Protein AF-A0A352J9S3-F1 (afdb_monomer_lite)

Radius of gyration: 56.81 Å; chains: 1; bounding box: 108×46×160 Å

Structure (mmCIF, N/CA/C/O backbone):
data_AF-A0A352J9S3-F1
#
_entry.id   AF-A0A352J9S3-F1
#
loop_
_atom_site.group_PDB
_atom_site.id
_atom_site.type_symbol
_atom_site.label_atom_id
_atom_site.label_alt_id
_atom_site.label_comp_id
_atom_site.label_asym_id
_atom_site.label_entity_id
_atom_site.label_seq_id
_atom_site.pdbx_PDB_ins_code
_atom_site.Cartn_x
_atom_site.Cartn_y
_atom_site.Cartn_z
_atom_site.occupancy
_atom_site.B_iso_or_equiv
_atom_site.auth_seq_id
_atom_site.auth_comp_id
_atom_site.auth_asym_id
_atom_site.auth_atom_id
_atom_site.pdbx_PDB_model_num
ATOM 1 N N . MET A 1 1 ? -29.328 -20.614 46.697 1.00 88.38 1 MET A N 1
ATOM 2 C CA . MET A 1 1 ? -29.227 -19.470 45.755 1.00 88.38 1 MET A CA 1
ATOM 3 C C . MET A 1 1 ? -29.370 -18.182 46.541 1.00 88.38 1 MET A C 1
ATOM 5 O O . MET A 1 1 ? -30.135 -18.172 47.493 1.00 88.38 1 MET A O 1
ATOM 9 N N . GLN A 1 2 ? -28.637 -17.129 46.178 1.00 91.00 2 GLN A N 1
ATOM 10 C CA . GLN A 1 2 ? -28.634 -15.869 46.927 1.00 91.00 2 GLN A CA 1
ATOM 11 C C . GLN A 1 2 ? -29.622 -14.861 46.348 1.00 91.00 2 GLN A C 1
ATOM 13 O O . GLN A 1 2 ? -29.713 -14.697 45.129 1.00 91.00 2 GLN A O 1
ATOM 18 N N . TYR A 1 3 ? -30.305 -14.162 47.245 1.00 92.38 3 TYR A N 1
ATOM 19 C CA . TYR A 1 3 ? -31.311 -13.166 46.932 1.00 92.38 3 TYR A CA 1
ATOM 20 C C . TYR A 1 3 ? -31.073 -11.903 47.749 1.00 92.38 3 TYR A C 1
ATOM 22 O O . TYR A 1 3 ? -30.802 -11.983 48.943 1.00 92.38 3 TYR A O 1
ATOM 30 N N . LEU A 1 4 ? -31.190 -10.744 47.110 1.00 92.81 4 LEU A N 1
ATOM 31 C CA . LEU A 1 4 ? -31.366 -9.482 47.801 1.00 92.81 4 LEU A CA 1
ATOM 32 C C . LEU A 1 4 ? -32.843 -9.409 48.156 1.00 92.81 4 LEU A C 1
ATOM 34 O O . LEU A 1 4 ? -33.699 -9.568 47.283 1.00 92.81 4 LEU A O 1
ATOM 38 N N . ALA A 1 5 ? -33.130 -9.219 49.431 1.00 93.44 5 ALA A N 1
ATOM 39 C CA . ALA A 1 5 ? -34.477 -9.248 49.950 1.00 93.44 5 ALA A CA 1
ATOM 40 C C . ALA A 1 5 ? -34.675 -8.159 50.999 1.00 93.44 5 ALA A C 1
ATOM 42 O O . ALA A 1 5 ? -33.726 -7.692 51.624 1.00 93.44 5 ALA A O 1
ATOM 43 N N . GLU A 1 6 ? -35.923 -7.785 51.210 1.00 92.88 6 GLU A N 1
ATOM 44 C CA . GLU A 1 6 ? -36.334 -6.939 52.321 1.00 92.88 6 GLU A CA 1
ATOM 45 C C . GLU A 1 6 ? -36.912 -7.817 53.430 1.00 92.88 6 GLU A C 1
ATOM 47 O O . GLU A 1 6 ? -37.769 -8.668 53.173 1.00 92.88 6 GLU A O 1
ATOM 52 N N . LEU A 1 7 ? -36.448 -7.627 54.664 1.00 92.56 7 LEU A N 1
ATOM 53 C CA . LEU A 1 7 ? -37.004 -8.310 55.825 1.00 92.56 7 LEU A CA 1
ATOM 54 C C . LEU A 1 7 ? -38.302 -7.631 56.272 1.00 92.56 7 LEU A C 1
ATOM 56 O O . LEU A 1 7 ? -38.302 -6.448 56.588 1.00 92.56 7 LEU A O 1
ATOM 60 N N . GLN A 1 8 ? -39.380 -8.402 56.373 1.00 91.12 8 GLN A N 1
ATOM 61 C CA . GLN A 1 8 ? -40.685 -7.965 56.858 1.00 91.12 8 GLN A CA 1
ATOM 62 C C . GLN A 1 8 ? -41.007 -8.662 58.181 1.00 91.12 8 GLN A C 1
ATOM 64 O O . GLN A 1 8 ? -41.099 -9.894 58.246 1.00 91.12 8 GLN A O 1
ATOM 69 N N . LYS A 1 9 ? -41.191 -7.882 59.245 1.00 88.44 9 LYS A N 1
ATOM 70 C CA . LYS A 1 9 ? -41.559 -8.355 60.581 1.00 88.44 9 LYS A CA 1
ATOM 71 C C . LYS A 1 9 ? -42.977 -7.923 60.913 1.00 88.44 9 LYS A C 1
ATOM 73 O O . LYS A 1 9 ? -43.260 -6.750 61.115 1.00 88.44 9 LYS A O 1
ATOM 78 N N . THR A 1 10 ? -43.861 -8.892 61.090 1.00 80.12 10 THR A N 1
ATOM 79 C CA . THR A 1 10 ? -45.197 -8.641 61.636 1.00 80.12 10 THR A CA 1
ATOM 80 C C . THR A 1 10 ? -45.177 -8.842 63.146 1.00 80.12 10 THR A C 1
ATOM 82 O O . THR A 1 10 ? -44.950 -9.957 63.624 1.00 80.12 10 THR A O 1
ATOM 85 N N . GLN A 1 11 ? -45.416 -7.771 63.908 1.00 63.94 11 GLN A N 1
ATOM 86 C CA . GLN A 1 11 ? -45.700 -7.875 65.340 1.00 63.94 11 GLN A CA 1
ATOM 87 C C . GLN A 1 11 ? -47.105 -8.450 65.537 1.00 63.94 11 GLN A C 1
ATOM 89 O O . GLN A 1 11 ? -48.085 -7.904 65.035 1.00 63.94 11 GLN A O 1
ATOM 94 N N . ALA A 1 12 ? -47.211 -9.547 66.283 1.00 57.22 12 ALA A N 1
ATOM 95 C CA . ALA A 1 12 ? -48.504 -10.088 66.665 1.00 57.22 12 ALA A CA 1
ATOM 96 C C . ALA A 1 12 ? -49.187 -9.180 67.695 1.00 57.22 12 ALA A C 1
ATOM 98 O O . ALA A 1 12 ? -48.599 -8.814 68.718 1.00 57.22 12 ALA A O 1
ATOM 99 N N . ALA A 1 13 ? -50.456 -8.861 67.450 1.00 48.72 13 ALA A N 1
ATOM 100 C CA . ALA A 1 13 ? -51.324 -8.324 68.485 1.00 48.72 13 ALA A CA 1
ATOM 101 C C . ALA A 1 13 ? -51.482 -9.382 69.595 1.00 48.72 13 ALA A C 1
ATOM 103 O O . ALA A 1 13 ? -51.690 -10.557 69.304 1.00 48.72 13 ALA A O 1
ATOM 104 N N . PHE A 1 14 ? -51.390 -8.962 70.860 1.00 52.78 14 PHE A N 1
ATOM 105 C CA . PHE A 1 14 ? -51.571 -9.812 72.051 1.00 52.78 14 PHE A CA 1
ATOM 106 C C . PHE A 1 14 ? -50.473 -10.854 72.352 1.00 52.78 14 PHE A C 1
ATOM 108 O O . PHE A 1 14 ? -50.761 -11.932 72.862 1.00 52.78 14 PHE A O 1
ATOM 115 N N . GLY A 1 15 ? -49.194 -10.532 72.122 1.00 49.22 15 GLY A N 1
ATOM 116 C CA . GLY A 1 15 ? -48.070 -11.238 72.771 1.00 49.22 15 GLY A CA 1
ATOM 117 C C . GLY A 1 15 ? -47.809 -12.683 72.316 1.00 49.22 15 GLY A C 1
ATOM 118 O O . GLY A 1 15 ? -46.911 -13.334 72.846 1.00 49.22 15 GLY A O 1
ATOM 119 N N . LEU A 1 16 ? -48.538 -13.178 71.315 1.00 48.22 16 LEU A N 1
ATOM 120 C CA . LEU A 1 16 ? -48.356 -14.500 70.720 1.00 48.22 16 LEU A CA 1
ATOM 121 C C . LEU A 1 16 ? -47.517 -14.397 69.441 1.00 48.22 16 LEU A C 1
ATOM 123 O O . LEU A 1 16 ? -48.076 -14.316 68.360 1.00 48.22 16 LEU A O 1
ATOM 127 N N . GLY A 1 17 ? -46.187 -14.401 69.588 1.00 57.00 17 GLY A N 1
ATOM 128 C CA . GLY A 1 17 ? -45.216 -14.719 68.524 1.00 57.00 17 GLY A CA 1
ATOM 129 C C . GLY A 1 17 ? -45.211 -13.806 67.287 1.00 57.00 17 GLY A C 1
ATOM 130 O O . GLY A 1 17 ? -46.111 -13.841 66.463 1.00 57.00 17 GLY A O 1
ATOM 131 N N . GLY A 1 18 ? -44.152 -13.013 67.104 1.00 67.25 18 GLY A N 1
ATOM 132 C CA . GLY A 1 18 ? -43.942 -12.274 65.852 1.00 67.25 18 GLY A CA 1
ATOM 133 C C . GLY A 1 18 ? -43.411 -13.177 64.734 1.00 67.25 18 GLY A C 1
ATOM 134 O O . GLY A 1 18 ? -42.519 -13.991 64.972 1.00 67.25 18 GLY A O 1
ATOM 135 N N . ASN A 1 19 ? -43.911 -12.986 63.512 1.00 81.38 19 ASN A N 1
ATOM 136 C CA . ASN A 1 19 ? -43.465 -13.727 62.328 1.00 81.38 19 ASN A CA 1
ATOM 137 C C . ASN A 1 19 ? -42.494 -12.860 61.521 1.00 81.38 19 ASN A C 1
ATOM 139 O O . ASN A 1 19 ? -42.647 -11.637 61.461 1.00 81.38 19 ASN A O 1
ATOM 143 N N . SER A 1 20 ? -41.491 -13.482 60.907 1.00 88.88 20 SER A N 1
ATOM 144 C CA . SER A 1 20 ? -40.542 -12.812 60.013 1.00 88.88 20 SER A CA 1
ATOM 145 C C . SER A 1 20 ? -40.612 -13.453 58.636 1.00 88.88 20 SER A C 1
ATOM 147 O O . SER A 1 20 ? -40.608 -14.676 58.512 1.00 88.88 20 SER A O 1
ATOM 149 N N . SER A 1 21 ? -40.658 -12.629 57.600 1.00 90.94 21 SER A N 1
ATOM 150 C CA . SER A 1 21 ? -40.642 -13.059 56.206 1.00 90.94 21 SER A CA 1
ATOM 151 C C . SER A 1 21 ? -39.652 -12.217 55.412 1.00 90.94 21 SER A C 1
ATOM 153 O O . SER A 1 21 ? -39.278 -11.128 55.837 1.00 90.94 21 SER A O 1
ATOM 155 N N . VAL A 1 22 ? -39.180 -12.736 54.286 1.00 92.25 22 VAL A N 1
ATOM 156 C CA . VAL A 1 22 ? -38.296 -12.018 53.367 1.00 92.25 22 VAL A CA 1
ATOM 157 C C . VAL A 1 22 ? -39.000 -11.852 52.032 1.00 92.25 22 VAL A C 1
ATOM 159 O O . VAL A 1 22 ? -39.438 -12.829 51.424 1.00 92.25 22 VAL A O 1
ATOM 162 N N . ARG A 1 23 ? -39.102 -10.608 51.574 1.00 93.38 23 ARG A N 1
ATOM 163 C CA . ARG A 1 23 ? -39.590 -10.266 50.241 1.00 93.38 23 ARG A CA 1
ATOM 164 C C . ARG A 1 23 ? -38.411 -10.241 49.280 1.00 93.38 23 ARG A C 1
ATOM 166 O O . ARG A 1 23 ? -37.528 -9.401 49.427 1.00 93.38 23 ARG A O 1
ATOM 173 N N . LEU A 1 24 ? -38.372 -11.161 48.322 1.00 92.81 24 LEU A N 1
ATOM 174 C CA . LEU A 1 24 ? -37.270 -11.268 47.366 1.00 92.81 24 LEU A CA 1
ATOM 175 C C . LEU A 1 24 ? -37.364 -10.148 46.322 1.00 92.81 24 LEU A C 1
ATOM 177 O O . LEU A 1 24 ? -38.407 -9.968 45.700 1.00 92.81 24 LEU A O 1
ATOM 181 N N . LEU A 1 25 ? -36.268 -9.415 46.127 1.00 91.50 25 LEU A N 1
ATOM 182 C CA . LEU A 1 25 ? -36.197 -8.255 45.232 1.00 91.50 25 LEU A CA 1
ATOM 183 C C . LEU A 1 25 ? -35.318 -8.523 44.013 1.00 91.50 25 LEU A C 1
ATOM 185 O O . LEU A 1 25 ? -35.675 -8.160 42.897 1.00 91.50 25 LEU A O 1
ATOM 189 N N . ALA A 1 26 ? -34.169 -9.168 44.215 1.00 91.06 26 ALA A N 1
ATOM 190 C CA . ALA A 1 26 ? -33.272 -9.526 43.127 1.00 91.06 26 ALA A CA 1
ATOM 191 C C . ALA A 1 26 ? -32.583 -10.862 43.393 1.00 91.06 26 ALA A C 1
ATOM 193 O O . ALA A 1 26 ? -32.270 -11.204 44.534 1.00 91.06 26 ALA A O 1
ATOM 194 N N . ARG A 1 27 ? -32.313 -11.616 42.333 1.00 90.56 27 ARG A N 1
ATOM 195 C CA . ARG A 1 27 ? -31.597 -12.890 42.380 1.00 90.56 27 ARG A CA 1
ATOM 196 C C . ARG A 1 27 ? -30.164 -12.704 41.914 1.00 90.56 27 ARG A C 1
ATOM 198 O O . ARG A 1 27 ? -29.931 -12.092 40.876 1.00 90.56 27 ARG A O 1
ATOM 205 N N . ASN A 1 28 ? -29.220 -13.299 42.633 1.00 89.19 28 ASN A N 1
ATOM 206 C CA . ASN A 1 28 ? -27.836 -13.337 42.190 1.00 89.19 28 ASN A CA 1
ATOM 207 C C . ASN A 1 28 ? -27.644 -14.390 41.084 1.00 89.19 28 ASN A C 1
ATOM 209 O O . ASN A 1 28 ? -27.989 -15.562 41.270 1.00 89.19 28 ASN A O 1
ATOM 213 N N . THR A 1 29 ? -27.064 -13.983 39.956 1.00 83.50 29 THR A N 1
ATOM 214 C CA . THR A 1 29 ? -26.717 -14.854 38.824 1.00 83.50 29 THR A CA 1
ATOM 215 C C . THR A 1 29 ? -25.209 -14.907 38.540 1.00 83.50 29 THR A C 1
ATOM 217 O O . THR A 1 29 ? -24.807 -15.585 37.599 1.00 83.50 29 THR A O 1
ATOM 220 N N . GLY A 1 30 ? -24.363 -14.228 39.330 1.00 78.25 30 GLY A N 1
ATOM 221 C CA . GLY A 1 30 ? -22.906 -14.180 39.129 1.00 78.25 30 GLY A CA 1
ATOM 222 C C . GLY A 1 30 ? -22.129 -13.576 40.310 1.00 78.25 30 GLY A C 1
ATOM 223 O O . GLY A 1 30 ? -22.618 -13.525 41.432 1.00 78.25 30 GLY A O 1
ATOM 224 N N . GLU A 1 31 ? -20.894 -13.104 40.103 1.00 72.62 31 GLU A N 1
ATOM 225 C CA . GLU A 1 31 ? -20.101 -12.557 41.224 1.00 72.62 31 GLU A CA 1
ATOM 226 C C . GLU A 1 31 ? -20.672 -11.246 41.794 1.00 72.62 31 GLU A C 1
ATOM 228 O O . GLU A 1 31 ? -20.576 -11.015 43.002 1.00 72.62 31 GLU A O 1
ATOM 233 N N . ASN A 1 32 ? -21.337 -10.430 40.968 1.00 72.06 32 ASN A N 1
ATOM 234 C CA . ASN A 1 32 ? -22.072 -9.221 41.369 1.00 72.06 32 ASN A CA 1
ATOM 235 C C . ASN A 1 32 ? -23.222 -8.883 40.396 1.00 72.06 32 ASN A C 1
ATOM 237 O O . ASN A 1 32 ? -23.611 -7.724 40.291 1.00 72.06 32 ASN A O 1
ATOM 241 N N . ILE A 1 33 ? -23.747 -9.874 39.670 1.00 76.50 33 ILE A N 1
ATOM 242 C CA . ILE A 1 33 ? -24.835 -9.669 38.705 1.00 76.50 33 ILE A CA 1
ATOM 243 C C . ILE A 1 33 ? -26.144 -10.035 39.389 1.00 76.50 33 ILE A C 1
ATOM 245 O O . ILE A 1 33 ? -26.343 -11.187 39.776 1.00 76.50 33 ILE A O 1
ATOM 249 N N . TRP A 1 34 ? -27.022 -9.050 39.534 1.00 86.06 34 TRP A N 1
ATOM 250 C CA . TRP A 1 34 ? -28.315 -9.204 40.185 1.00 86.06 34 TRP A CA 1
ATOM 251 C C . TRP A 1 34 ? -29.417 -8.941 39.176 1.00 86.06 34 TRP A C 1
ATOM 253 O O . TRP A 1 34 ? -29.405 -7.920 38.499 1.00 86.06 34 TRP A O 1
ATOM 263 N N . GLN A 1 35 ? -30.358 -9.873 39.073 1.00 85.44 35 GLN A N 1
ATOM 264 C CA . GLN A 1 35 ? -31.527 -9.724 38.218 1.00 85.44 35 GLN A CA 1
ATOM 265 C C . GLN A 1 35 ? -32.750 -9.403 39.072 1.00 85.44 35 GLN A C 1
ATOM 267 O O . GLN A 1 35 ? -32.978 -10.114 40.058 1.00 85.44 35 GLN A O 1
ATOM 272 N N . PRO A 1 36 ? -33.540 -8.376 38.719 1.00 87.75 36 PRO A N 1
ATOM 273 C CA . PRO A 1 36 ? -34.748 -8.046 39.455 1.00 87.75 36 PRO A CA 1
ATOM 274 C C . PRO A 1 36 ? -35.747 -9.199 39.374 1.00 87.75 36 PRO A C 1
ATOM 276 O O . PRO A 1 36 ? -35.895 -9.863 38.345 1.00 87.75 36 PRO A O 1
ATOM 279 N N . ILE A 1 37 ? -36.446 -9.436 40.476 1.00 88.19 37 ILE A N 1
ATOM 280 C CA . ILE A 1 37 ? -37.543 -10.391 40.533 1.00 88.19 37 ILE A CA 1
ATOM 281 C C . ILE A 1 37 ? -38.819 -9.609 40.262 1.00 88.19 37 ILE A C 1
ATOM 283 O O . ILE A 1 37 ? -39.262 -8.805 41.074 1.00 88.19 37 ILE A O 1
ATOM 287 N N . THR A 1 38 ? -39.401 -9.839 39.091 1.00 75.50 38 THR A N 1
ATOM 288 C CA . THR A 1 38 ? -40.608 -9.145 38.627 1.00 75.50 38 THR A CA 1
ATOM 289 C C . THR A 1 38 ? -41.890 -9.640 39.292 1.00 75.50 38 THR A C 1
ATOM 291 O O . THR A 1 38 ? -42.874 -8.908 39.327 1.00 75.50 38 THR A O 1
ATOM 294 N N . ASN A 1 39 ? -41.881 -10.852 39.852 1.00 80.50 39 ASN A N 1
ATOM 295 C CA . ASN A 1 39 ? -43.016 -11.418 40.576 1.00 80.50 39 ASN A CA 1
ATOM 296 C C . ASN A 1 39 ? -42.756 -11.346 42.078 1.00 80.50 39 ASN A C 1
ATOM 298 O O . ASN A 1 39 ? -41.828 -11.983 42.570 1.00 80.50 39 ASN A O 1
ATOM 302 N N . GLU A 1 40 ? -43.586 -10.612 42.812 1.00 74.56 40 GLU A N 1
ATOM 303 C CA . GLU A 1 40 ? -43.426 -10.457 44.257 1.00 74.56 40 GLU A CA 1
ATOM 304 C C . GLU A 1 40 ? -43.479 -11.828 44.957 1.00 74.56 40 GLU A C 1
ATOM 306 O O . GLU A 1 40 ? -44.507 -12.507 44.974 1.00 74.56 40 GLU A O 1
ATOM 311 N N . GLN A 1 41 ? -42.337 -12.263 45.496 1.00 86.31 41 GLN A N 1
ATOM 312 C CA . GLN A 1 41 ? -42.190 -13.548 46.172 1.00 86.31 41 GLN A CA 1
ATOM 313 C C . GLN A 1 41 ? -41.782 -13.303 47.622 1.00 86.31 41 GLN A C 1
ATOM 315 O O . GLN A 1 41 ? -40.704 -12.774 47.895 1.00 86.31 41 GLN A O 1
ATOM 320 N N . VAL A 1 42 ? -42.647 -13.700 48.554 1.00 89.81 42 VAL A N 1
ATOM 321 C CA . VAL A 1 42 ? -42.412 -13.571 49.996 1.00 89.81 42 VAL A CA 1
ATOM 322 C C . VAL A 1 42 ? -42.231 -14.959 50.597 1.00 89.81 42 VAL A C 1
ATOM 324 O O . VAL A 1 42 ? -43.088 -15.827 50.436 1.00 89.81 42 VAL A O 1
ATOM 327 N N . LEU A 1 43 ? -41.111 -15.178 51.285 1.00 90.31 43 LEU A N 1
ATOM 328 C CA . LEU A 1 43 ? -40.785 -16.449 51.930 1.00 90.31 43 LEU A CA 1
ATOM 329 C C . LEU A 1 43 ? -40.775 -16.286 53.448 1.00 90.31 43 LEU A C 1
ATOM 331 O O . LEU A 1 43 ? -40.166 -15.360 53.980 1.00 90.31 43 LEU A O 1
ATOM 335 N N . GLN A 1 44 ? -41.434 -17.198 54.159 1.00 89.56 44 GLN A N 1
ATOM 336 C CA . GLN A 1 44 ? -41.442 -17.201 55.623 1.00 89.56 44 GLN A CA 1
ATOM 337 C C . GLN A 1 44 ? -40.093 -17.680 56.166 1.00 89.56 44 GLN A C 1
ATOM 339 O O . GLN A 1 44 ? -39.571 -18.709 55.724 1.00 89.56 44 GLN A O 1
ATOM 344 N N . VAL A 1 45 ? -39.550 -16.967 57.150 1.00 87.81 45 VAL A N 1
ATOM 345 C CA . VAL A 1 45 ? -38.333 -17.365 57.862 1.00 87.81 45 VAL A CA 1
ATOM 346 C C . VAL A 1 45 ? -38.728 -18.399 58.913 1.00 87.81 45 VAL A C 1
ATOM 348 O O . VAL A 1 45 ? -39.431 -18.078 59.868 1.00 87.81 45 VAL A O 1
ATOM 351 N N . GLN A 1 46 ? -38.319 -19.656 58.720 1.00 83.50 46 GLN A N 1
ATOM 352 C CA . GLN A 1 46 ? -38.725 -20.754 59.609 1.00 83.50 46 GLN A CA 1
ATOM 353 C C . GLN A 1 46 ? -38.071 -20.667 60.993 1.00 83.50 46 GLN A C 1
ATOM 355 O O . GLN A 1 46 ? -38.686 -21.037 61.990 1.00 83.50 46 GLN A O 1
ATOM 360 N N . ASP A 1 47 ? -36.845 -20.150 61.052 1.00 82.00 47 ASP A N 1
ATOM 361 C CA . ASP A 1 47 ? -36.113 -19.927 62.292 1.00 82.00 47 ASP A CA 1
ATOM 362 C C . ASP A 1 47 ? -36.044 -18.426 62.600 1.00 82.00 47 ASP A C 1
ATOM 364 O O . ASP A 1 47 ? -35.237 -17.679 62.042 1.00 82.00 47 ASP A O 1
ATOM 368 N N . SER A 1 48 ? -36.908 -17.977 63.510 1.00 75.25 48 SER A N 1
ATOM 369 C CA . SER A 1 48 ? -37.014 -16.571 63.910 1.00 75.25 48 SER A CA 1
ATOM 370 C C . SER A 1 48 ? -35.740 -16.018 64.563 1.00 75.25 48 SER A C 1
ATOM 372 O O . SER A 1 48 ? -35.573 -14.796 64.617 1.00 75.25 48 SER A O 1
ATOM 374 N N . SER A 1 49 ? -34.811 -16.878 65.006 1.00 77.81 49 SER A N 1
ATOM 375 C CA . SER A 1 49 ? -33.509 -16.445 65.521 1.00 77.81 49 SER A CA 1
ATOM 376 C C . SER A 1 49 ? -32.641 -15.794 64.437 1.00 77.81 49 SER A C 1
ATOM 378 O O . SER A 1 49 ? -31.958 -14.814 64.726 1.00 77.81 49 SER A O 1
ATOM 380 N N . GLN A 1 50 ? -32.759 -16.231 63.175 1.00 81.69 50 GLN A N 1
ATOM 381 C CA . GLN A 1 50 ? -31.994 -15.696 62.039 1.00 81.69 50 GLN A CA 1
ATOM 382 C C . GLN A 1 50 ? -32.359 -14.250 61.685 1.00 81.69 50 GLN A C 1
ATOM 384 O O . GLN A 1 50 ? -31.558 -13.523 61.105 1.00 81.69 50 GLN A O 1
ATOM 389 N N . ALA A 1 51 ? -33.576 -13.825 62.025 1.00 80.56 51 ALA A N 1
ATOM 390 C CA . ALA A 1 51 ? -34.079 -12.484 61.747 1.00 80.56 51 ALA A CA 1
ATOM 391 C C . ALA A 1 51 ? -33.982 -11.551 62.967 1.00 80.56 51 ALA A C 1
ATOM 393 O O . ALA A 1 51 ? -34.304 -10.366 62.856 1.00 80.56 51 ALA A O 1
ATOM 394 N N . ARG A 1 52 ? -33.587 -12.056 64.146 1.00 82.06 52 ARG A N 1
ATOM 395 C CA . ARG A 1 52 ? -33.698 -11.331 65.423 1.00 82.06 52 ARG A CA 1
ATOM 396 C C . ARG A 1 52 ? -32.887 -10.035 65.444 1.00 82.06 52 ARG A C 1
ATOM 398 O O . ARG A 1 52 ? -33.415 -9.022 65.898 1.00 82.06 52 ARG A O 1
ATOM 405 N N . ASP A 1 53 ? -31.681 -10.066 64.885 1.00 85.56 53 ASP A N 1
ATOM 406 C CA . ASP A 1 53 ? -30.712 -8.960 64.928 1.00 85.56 53 ASP A CA 1
ATOM 407 C C . ASP A 1 53 ? -30.965 -7.862 63.879 1.00 85.56 53 ASP A C 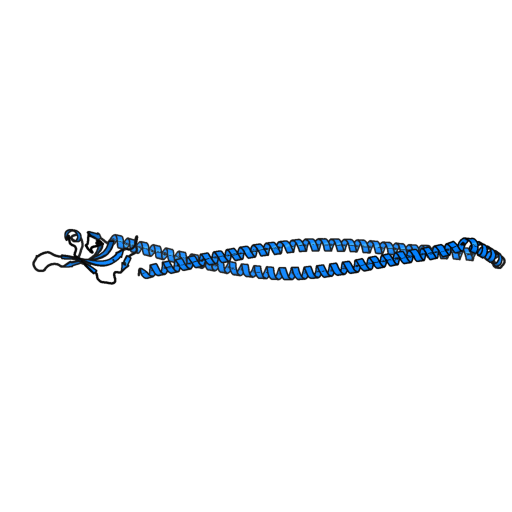1
ATOM 409 O O . ASP A 1 53 ? -30.327 -6.810 63.899 1.00 85.56 53 ASP A O 1
ATOM 413 N N . PHE A 1 54 ? -31.924 -8.078 62.978 1.00 88.25 54 PHE A N 1
ATOM 414 C CA . PHE A 1 54 ? -32.242 -7.173 61.875 1.00 88.25 54 PHE A CA 1
ATOM 415 C C . PHE A 1 54 ? -33.517 -6.366 62.150 1.00 88.25 54 PHE A C 1
ATOM 417 O O . PHE A 1 54 ? -34.385 -6.781 62.921 1.00 88.25 54 PHE A O 1
ATOM 424 N N . LYS A 1 55 ? -33.663 -5.195 61.531 1.00 89.50 55 LYS A N 1
ATOM 425 C CA . LYS A 1 55 ? -34.870 -4.360 61.660 1.00 89.50 55 LYS A CA 1
ATOM 426 C C . LYS A 1 55 ? -35.913 -4.713 60.602 1.00 89.50 55 LYS A C 1
ATOM 428 O O . LYS A 1 55 ? -35.587 -5.276 59.563 1.00 89.50 55 LYS A O 1
ATOM 433 N N . ASP A 1 56 ? -37.166 -4.374 60.889 1.00 89.69 56 ASP A N 1
ATOM 434 C CA . ASP A 1 56 ? -38.215 -4.386 59.868 1.00 89.69 56 ASP A CA 1
ATOM 435 C C . ASP A 1 56 ? -37.852 -3.419 58.727 1.00 89.69 56 ASP A C 1
ATOM 437 O O . ASP A 1 56 ? -37.291 -2.349 58.982 1.00 89.69 56 ASP A O 1
ATOM 441 N N . GLY A 1 57 ? -38.091 -3.831 57.484 1.00 89.06 57 GLY A N 1
ATOM 442 C CA . GLY A 1 57 ? -37.693 -3.119 56.266 1.00 89.06 57 GLY A CA 1
ATOM 443 C C . GLY A 1 57 ? -36.192 -3.163 55.941 1.00 89.06 57 GLY A C 1
ATOM 444 O O . GLY A 1 57 ? -35.746 -2.500 55.005 1.00 89.06 57 GLY A O 1
ATOM 445 N N . GLN A 1 58 ? -35.367 -3.900 56.697 1.00 92.19 58 GLN A N 1
ATOM 446 C CA . GLN A 1 58 ? -33.926 -3.953 56.434 1.00 92.19 58 GLN A CA 1
ATOM 447 C C . GLN A 1 58 ? -33.611 -4.805 55.197 1.00 92.19 58 GLN A C 1
ATOM 449 O O . GLN A 1 58 ? -34.114 -5.918 55.043 1.00 92.19 58 GLN A O 1
ATOM 454 N N . MET A 1 59 ? -32.714 -4.298 54.348 1.00 93.62 59 MET A N 1
ATOM 455 C CA . MET A 1 59 ? -32.177 -5.043 53.210 1.00 93.62 59 MET A CA 1
ATOM 456 C C . MET A 1 59 ? -31.213 -6.128 53.687 1.00 93.62 59 MET A C 1
ATOM 458 O O . MET A 1 59 ? -30.244 -5.859 54.404 1.00 93.62 59 MET A O 1
ATOM 462 N N . VAL A 1 60 ? -31.463 -7.354 53.250 1.00 93.44 60 VAL A N 1
ATOM 463 C CA . VAL A 1 60 ? -30.720 -8.548 53.642 1.00 93.44 60 VAL A CA 1
ATOM 464 C C . VAL A 1 60 ? -30.376 -9.404 52.429 1.00 93.44 60 VAL A C 1
ATOM 466 O O . VAL A 1 60 ? -31.045 -9.367 51.397 1.00 93.44 60 VAL A O 1
ATOM 469 N N . ILE A 1 61 ? -29.311 -10.188 52.554 1.00 93.62 61 ILE A N 1
ATOM 470 C CA . ILE A 1 61 ? -29.010 -11.278 51.633 1.00 93.62 61 ILE A CA 1
ATOM 471 C C . ILE A 1 61 ? -29.623 -12.544 52.214 1.00 93.62 61 ILE A C 1
ATOM 473 O O . ILE A 1 61 ? -29.189 -13.016 53.264 1.00 93.62 61 ILE A O 1
ATOM 477 N N . ALA A 1 62 ? -30.631 -13.074 51.531 1.00 92.50 62 ALA A N 1
ATOM 478 C CA . ALA A 1 62 ? -31.268 -14.335 51.868 1.00 92.50 62 ALA A CA 1
ATOM 479 C C . ALA A 1 62 ? -30.684 -15.457 51.005 1.00 92.50 62 ALA A C 1
ATOM 481 O O . ALA A 1 62 ? -30.691 -15.390 49.772 1.00 92.50 62 ALA A O 1
ATOM 482 N N . GLU A 1 63 ? -30.196 -16.513 51.643 1.00 92.38 63 GLU A N 1
ATOM 483 C CA . GLU A 1 63 ? -29.874 -17.755 50.956 1.00 92.38 63 GLU A CA 1
ATOM 484 C C . GLU A 1 63 ? -31.104 -18.654 50.958 1.00 92.38 63 GLU A C 1
ATOM 486 O O . GLU A 1 63 ? -31.621 -19.012 52.011 1.00 92.38 63 GLU A O 1
ATOM 491 N N . VAL A 1 64 ? -31.598 -18.991 49.770 1.00 91.31 64 VAL A N 1
ATOM 492 C CA . VAL A 1 64 ? -32.822 -19.771 49.584 1.00 91.31 64 VAL A CA 1
ATOM 493 C C . VAL A 1 64 ? -32.488 -21.100 48.912 1.00 91.31 64 VAL A C 1
ATOM 495 O O . VAL A 1 64 ? -31.734 -21.148 47.930 1.00 91.31 64 VAL A O 1
ATOM 498 N N . THR A 1 65 ? -33.037 -22.187 49.444 1.00 90.00 65 THR A N 1
ATOM 499 C CA . THR A 1 65 ? -32.877 -23.547 48.917 1.00 90.00 65 THR A CA 1
ATOM 500 C C . THR A 1 65 ? -33.686 -23.763 47.632 1.00 90.00 65 THR A C 1
ATOM 502 O O . THR A 1 65 ? -34.537 -22.957 47.259 1.00 90.00 65 THR A O 1
ATOM 505 N N . ALA A 1 66 ? -33.473 -24.897 46.955 1.00 85.94 66 ALA A N 1
ATOM 506 C CA . ALA A 1 66 ? -34.286 -25.288 45.798 1.00 85.94 66 ALA A CA 1
ATOM 507 C C . ALA A 1 66 ? -35.778 -25.509 46.140 1.00 85.94 66 ALA A C 1
ATOM 509 O O . ALA A 1 66 ? -36.622 -25.460 45.251 1.00 85.94 66 ALA A O 1
ATOM 510 N N . SER A 1 67 ? -36.107 -25.724 47.418 1.00 86.94 67 SER A N 1
ATOM 511 C CA . SER A 1 67 ? -37.473 -25.885 47.932 1.00 86.94 67 SER A CA 1
ATOM 512 C C . SER A 1 67 ? -38.133 -24.565 48.368 1.00 86.94 67 SER A C 1
ATOM 514 O O . SER A 1 67 ? -39.160 -24.603 49.040 1.00 86.94 67 SER A O 1
ATOM 516 N N . ASN A 1 68 ? -37.573 -23.401 48.001 1.00 86.94 68 ASN A N 1
ATOM 517 C CA . ASN A 1 68 ? -38.046 -22.068 48.413 1.00 86.94 68 ASN A CA 1
ATOM 518 C C . ASN A 1 68 ? -38.062 -21.853 49.938 1.00 86.94 68 ASN A C 1
ATOM 520 O O . ASN A 1 68 ? -38.921 -21.154 50.472 1.00 86.94 68 ASN A O 1
ATOM 524 N N . GLN A 1 69 ? -37.101 -22.439 50.651 1.00 89.31 69 GLN A N 1
ATOM 525 C CA . GLN A 1 69 ? -36.929 -22.221 52.086 1.00 89.31 69 GLN A CA 1
ATOM 526 C C . GLN A 1 69 ? -35.731 -21.312 52.352 1.00 89.31 69 GLN A C 1
ATOM 528 O O . GLN A 1 69 ? -34.680 -21.465 51.729 1.00 89.31 69 GLN A O 1
ATOM 533 N N . VAL A 1 70 ? -35.897 -20.364 53.276 1.00 91.38 70 VAL A N 1
ATOM 534 C CA . VAL A 1 70 ? -34.825 -19.472 53.729 1.00 91.38 70 VAL A CA 1
ATOM 535 C C . VAL A 1 70 ? -33.868 -20.265 54.614 1.00 91.38 70 VAL A C 1
ATOM 537 O O . VAL A 1 70 ? -34.263 -20.773 55.658 1.00 91.38 70 VAL A O 1
ATOM 540 N N . GLN A 1 71 ? -32.621 -20.382 54.175 1.00 90.69 71 GLN A N 1
ATOM 541 C CA . GLN A 1 71 ? -31.554 -21.107 54.855 1.00 90.69 71 GLN A CA 1
ATOM 542 C C . GLN A 1 71 ? -30.730 -20.192 55.763 1.00 90.69 71 GLN A C 1
ATOM 544 O O . GLN A 1 71 ? -30.380 -20.587 56.875 1.00 90.69 71 GLN A O 1
ATOM 549 N N . SER A 1 72 ? -30.396 -18.991 55.287 1.00 90.75 72 SER A N 1
ATOM 550 C CA . SER A 1 72 ? -29.641 -17.999 56.054 1.00 90.75 72 SER A CA 1
ATOM 551 C C . SER A 1 72 ? -29.999 -16.572 55.638 1.00 90.75 72 SER A C 1
ATOM 553 O O . SER A 1 72 ? -30.434 -16.335 54.508 1.00 90.75 72 SER A O 1
ATOM 555 N N . ILE A 1 73 ? -29.818 -15.625 56.563 1.00 92.31 73 ILE A N 1
ATOM 556 C CA . ILE A 1 73 ? -30.040 -14.190 56.357 1.00 92.31 73 ILE A CA 1
ATOM 557 C C . ILE A 1 73 ? -28.797 -13.436 56.827 1.00 92.31 73 ILE A C 1
ATOM 559 O O . ILE A 1 73 ? -28.272 -13.703 57.908 1.00 92.31 73 ILE A O 1
ATOM 563 N N . GLN A 1 74 ? -28.315 -12.502 56.011 1.00 93.19 74 GLN A N 1
ATOM 564 C CA . GLN A 1 74 ? -27.139 -11.682 56.305 1.00 93.19 74 GLN A CA 1
ATOM 565 C C . GLN A 1 74 ? -27.397 -10.214 55.956 1.00 93.19 74 GLN A C 1
ATOM 567 O O . GLN A 1 74 ? -28.237 -9.911 55.114 1.00 93.19 74 GLN A O 1
ATOM 572 N N . ASP A 1 75 ? -26.648 -9.292 56.561 1.00 92.94 75 ASP A N 1
ATOM 573 C CA . ASP A 1 75 ? -26.714 -7.867 56.213 1.00 92.94 75 ASP A CA 1
ATOM 574 C C . ASP A 1 75 ? -26.289 -7.632 54.751 1.00 92.94 75 ASP A C 1
ATOM 576 O O . ASP A 1 75 ? -25.196 -8.028 54.334 1.00 92.94 75 ASP A O 1
ATOM 580 N N . ALA A 1 76 ? -27.134 -6.952 53.970 1.00 92.56 76 ALA A N 1
ATOM 581 C CA . ALA A 1 76 ? -26.834 -6.629 52.579 1.00 92.56 76 ALA A CA 1
ATOM 582 C C . ALA A 1 76 ? -25.953 -5.388 52.404 1.00 92.56 76 ALA A C 1
ATOM 584 O O . ALA A 1 76 ? -25.406 -5.200 51.318 1.00 92.56 76 ALA A O 1
ATOM 585 N N . SER A 1 77 ? -25.765 -4.563 53.439 1.00 90.12 77 SER A N 1
ATOM 586 C CA . SER A 1 77 ? -25.133 -3.238 53.328 1.00 90.12 77 SER A CA 1
ATOM 587 C C . SER A 1 77 ? -23.776 -3.283 52.617 1.00 90.12 77 SER A C 1
ATOM 589 O O . SER A 1 77 ? -23.563 -2.597 51.617 1.00 90.12 77 SER A O 1
ATOM 591 N N . LYS A 1 78 ? -22.865 -4.160 53.065 1.00 89.31 78 LYS A N 1
ATOM 592 C CA . LYS A 1 78 ? -21.538 -4.318 52.439 1.00 89.31 78 LYS A CA 1
ATOM 593 C C . LYS A 1 78 ? -21.627 -4.844 51.006 1.00 89.31 78 LYS A C 1
ATOM 595 O O . LYS A 1 78 ? -20.858 -4.416 50.148 1.00 89.31 78 LYS A O 1
ATOM 600 N N . LYS A 1 79 ? -22.553 -5.769 50.732 1.00 86.94 79 LYS A N 1
ATOM 601 C CA . LYS A 1 79 ? -22.713 -6.367 49.401 1.00 86.94 79 LYS A CA 1
ATOM 602 C C . LYS A 1 79 ? -23.267 -5.345 48.406 1.00 86.94 79 LYS A C 1
ATOM 604 O O . LYS A 1 79 ? -22.728 -5.257 47.310 1.00 86.94 79 LYS A O 1
ATOM 609 N N . ILE A 1 80 ? -24.241 -4.525 48.806 1.00 89.38 80 ILE A N 1
ATOM 610 C CA . ILE A 1 80 ? -24.789 -3.420 48.000 1.00 89.38 80 ILE A CA 1
ATOM 611 C C . ILE A 1 80 ? -23.696 -2.400 47.666 1.00 89.38 80 ILE A C 1
ATOM 613 O O . ILE A 1 80 ? -23.522 -2.056 46.499 1.00 89.38 80 ILE A O 1
ATOM 617 N N . VAL A 1 81 ? -22.903 -1.974 48.656 1.00 89.94 81 VAL A N 1
ATOM 618 C CA . VAL A 1 81 ? -21.779 -1.050 48.420 1.00 89.94 81 VAL A CA 1
ATOM 619 C C . VAL A 1 81 ? -20.773 -1.644 47.430 1.00 89.94 81 VAL A C 1
ATOM 621 O O . VAL A 1 81 ? -20.340 -0.948 46.514 1.00 89.94 81 VAL A O 1
ATOM 624 N N . ASN A 1 82 ? -20.443 -2.933 47.553 1.00 88.31 82 ASN A N 1
ATOM 625 C CA . ASN A 1 82 ? -19.539 -3.604 46.617 1.00 88.31 82 ASN A CA 1
ATOM 626 C C . ASN A 1 82 ? -20.108 -3.679 45.190 1.00 88.31 82 ASN A C 1
ATOM 628 O O . ASN A 1 82 ? -19.352 -3.499 44.239 1.00 88.31 82 ASN A O 1
ATOM 632 N N . ILE A 1 83 ? -21.416 -3.913 45.029 1.00 86.69 83 ILE A N 1
ATOM 633 C CA . ILE A 1 83 ? -22.084 -3.922 43.716 1.00 86.69 83 ILE A CA 1
ATOM 634 C C . ILE A 1 83 ? -22.016 -2.529 43.081 1.00 86.69 83 ILE A C 1
ATOM 636 O O . ILE A 1 83 ? -21.593 -2.408 41.936 1.00 86.69 83 ILE A O 1
ATOM 640 N N . LEU A 1 84 ? -22.344 -1.474 43.835 1.00 86.69 84 LEU A N 1
ATOM 641 C CA . LEU A 1 84 ? -22.289 -0.091 43.346 1.00 86.69 84 LEU A CA 1
ATOM 642 C C . LEU A 1 84 ? -20.860 0.335 42.976 1.00 86.69 84 LEU A C 1
ATOM 644 O O . LEU A 1 84 ? -20.646 0.957 41.936 1.00 86.69 84 LEU A O 1
ATOM 648 N N . GLN A 1 85 ? -19.863 -0.043 43.783 1.00 88.06 85 GLN A N 1
ATOM 649 C CA . GLN A 1 85 ? -18.454 0.201 43.461 1.00 88.06 85 GLN A CA 1
ATOM 650 C C . GLN A 1 85 ? -18.005 -0.567 42.213 1.00 88.06 85 GLN A C 1
ATOM 652 O O . GLN A 1 85 ? -17.269 -0.021 41.391 1.00 88.06 85 GLN A O 1
ATOM 657 N N . ALA A 1 86 ? -18.429 -1.825 42.056 1.00 85.19 86 ALA A N 1
ATOM 658 C CA . ALA A 1 86 ? -18.127 -2.617 40.869 1.00 85.19 86 ALA A CA 1
ATOM 659 C C . ALA A 1 86 ? -18.763 -2.005 39.612 1.00 85.19 86 ALA A C 1
ATOM 661 O O . ALA A 1 86 ? -18.072 -1.870 38.604 1.00 85.19 86 ALA A O 1
ATOM 662 N N . PHE A 1 87 ? -20.022 -1.563 39.703 1.00 84.44 87 PHE A N 1
ATOM 663 C CA . PHE A 1 87 ? -20.744 -0.903 38.617 1.00 84.44 87 PHE A CA 1
ATOM 664 C C . PHE A 1 87 ? -20.067 0.407 38.184 1.00 84.44 87 PHE A C 1
ATOM 666 O O . PHE A 1 87 ? -19.782 0.594 37.001 1.00 84.44 87 PHE A O 1
ATOM 673 N N . SER A 1 88 ? -19.710 1.275 39.139 1.00 84.94 88 SER A N 1
ATOM 674 C CA . SER A 1 88 ? -18.971 2.516 38.857 1.00 84.94 88 SER A CA 1
ATOM 675 C C . SER A 1 88 ? -17.645 2.233 38.144 1.00 84.94 88 SER A C 1
ATOM 677 O O . SER A 1 88 ? -17.369 2.825 37.104 1.00 84.94 88 SER A O 1
ATOM 679 N N . ARG A 1 89 ? -16.865 1.253 38.622 1.00 86.12 89 ARG A N 1
ATOM 680 C CA . ARG A 1 89 ? -15.613 0.851 37.961 1.00 86.12 89 ARG A CA 1
ATOM 681 C C . ARG A 1 89 ? -15.841 0.299 36.554 1.00 86.12 89 ARG A C 1
ATOM 683 O O . ARG A 1 89 ? -15.008 0.529 35.683 1.00 86.12 89 ARG A O 1
ATOM 690 N N . SER A 1 90 ? -16.914 -0.459 36.318 1.00 83.50 90 SER A N 1
ATOM 691 C CA . SER A 1 90 ? -17.232 -0.952 34.971 1.00 83.50 90 SER A CA 1
ATOM 692 C C . SER A 1 90 ? -17.675 0.163 34.029 1.00 83.50 90 SER A C 1
ATOM 694 O O . SER A 1 90 ? -17.302 0.133 32.861 1.00 83.50 90 SER A O 1
ATOM 696 N N . GLN A 1 91 ? -18.399 1.166 34.531 1.00 82.50 91 GLN A N 1
ATOM 697 C CA . GLN A 1 91 ? -18.811 2.325 33.745 1.00 82.50 91 GLN A CA 1
ATOM 698 C C . GLN A 1 91 ? -17.602 3.165 33.310 1.00 82.50 91 GLN A C 1
ATOM 700 O O . GLN A 1 91 ? -17.509 3.541 32.144 1.00 82.50 91 GLN A O 1
ATOM 705 N N . ASP A 1 92 ? -16.653 3.410 34.216 1.00 83.00 92 ASP A N 1
ATOM 706 C CA . ASP A 1 92 ? -15.424 4.145 33.891 1.00 83.00 92 ASP A CA 1
ATOM 707 C C . ASP A 1 92 ? -14.564 3.383 32.873 1.00 83.00 92 ASP A C 1
ATOM 709 O O . ASP A 1 92 ? -14.088 3.963 31.897 1.00 83.00 92 ASP A O 1
ATOM 713 N N . LYS A 1 93 ? -14.427 2.059 33.040 1.00 85.31 93 LYS A N 1
ATOM 714 C CA . LYS A 1 93 ? -13.744 1.197 32.060 1.00 85.31 93 LYS A CA 1
ATOM 715 C C . LYS A 1 93 ? -14.417 1.228 30.691 1.00 85.31 93 LYS A C 1
ATOM 717 O O . LYS A 1 93 ? -13.719 1.243 29.685 1.00 85.31 93 LYS A O 1
ATOM 722 N N . TYR A 1 94 ? -15.749 1.230 30.652 1.00 81.88 94 TYR A N 1
ATOM 723 C CA . TYR A 1 94 ? -16.501 1.296 29.403 1.00 81.88 94 TYR A CA 1
ATOM 724 C C . TYR A 1 94 ? -16.242 2.613 28.664 1.00 81.88 94 TYR A C 1
ATOM 726 O O . TYR A 1 94 ? -15.940 2.585 27.478 1.00 81.88 94 TYR A O 1
ATOM 734 N N . LYS A 1 95 ? -16.287 3.753 29.367 1.00 82.38 95 LYS A N 1
ATOM 735 C CA . LYS A 1 95 ? -15.987 5.066 28.770 1.00 82.38 95 LYS A CA 1
ATOM 736 C C . LYS A 1 95 ? -14.564 5.131 28.214 1.00 82.38 95 LYS A C 1
ATOM 738 O O . LYS A 1 95 ? -14.374 5.559 27.084 1.00 82.38 95 LYS A O 1
ATOM 743 N N . SER A 1 96 ? -13.584 4.641 28.975 1.00 84.38 96 SER A N 1
ATOM 744 C CA . SER A 1 96 ? -12.191 4.570 28.513 1.00 84.38 96 SER A CA 1
ATOM 745 C C . SER A 1 96 ? -12.050 3.697 27.260 1.00 84.38 96 SER A C 1
ATOM 747 O O . SER A 1 96 ? -11.368 4.083 26.318 1.00 84.38 96 SER A O 1
ATOM 749 N N . ALA A 1 97 ? -12.716 2.539 27.220 1.00 76.31 97 ALA A N 1
ATOM 750 C CA . ALA A 1 97 ? -12.696 1.663 26.049 1.00 76.31 97 ALA A CA 1
ATOM 751 C C . ALA A 1 97 ? -13.397 2.296 24.831 1.00 76.31 97 ALA A C 1
ATOM 753 O O . ALA A 1 97 ? -12.955 2.107 23.700 1.00 76.31 97 ALA A O 1
ATOM 754 N N . GLU A 1 98 ? -14.464 3.071 25.049 1.00 80.44 98 GLU A N 1
ATOM 755 C CA . GLU A 1 98 ? -15.155 3.820 23.995 1.00 80.44 98 GLU A CA 1
ATOM 756 C C . GLU A 1 98 ? -14.247 4.882 23.365 1.00 80.44 98 GLU A C 1
ATOM 758 O O . GLU A 1 98 ? -14.164 4.972 22.138 1.00 80.44 98 GLU A O 1
ATOM 763 N N . GLU A 1 99 ? -13.500 5.619 24.189 1.00 87.75 99 GLU A N 1
ATOM 764 C CA . GLU A 1 99 ? -12.499 6.584 23.728 1.00 87.75 99 GLU A CA 1
ATOM 765 C C . GLU A 1 99 ? -11.363 5.912 22.936 1.00 87.75 99 GLU A C 1
ATOM 767 O O . GLU A 1 99 ? -10.987 6.404 21.870 1.00 87.75 99 GLU A O 1
ATOM 772 N N . GLU A 1 100 ? -10.845 4.768 23.398 1.00 83.69 100 GLU A N 1
ATOM 773 C CA . GLU A 1 100 ? -9.808 4.003 22.684 1.00 83.69 100 GLU A CA 1
ATOM 774 C C . GLU A 1 100 ? -10.296 3.501 21.317 1.00 83.69 100 GLU A C 1
ATOM 776 O O . GLU A 1 100 ? -9.596 3.644 20.311 1.00 83.69 100 GLU A O 1
ATOM 781 N N . VAL A 1 101 ? -11.518 2.963 21.248 1.00 82.06 101 VAL A N 1
ATOM 782 C CA . VAL A 1 101 ? -12.128 2.510 19.987 1.00 82.06 101 VAL A CA 1
ATOM 783 C C . VAL A 1 101 ? -12.317 3.677 19.018 1.00 82.06 101 VAL A C 1
ATOM 785 O O . VAL A 1 101 ? -12.088 3.517 17.816 1.00 82.06 101 VAL A O 1
ATOM 788 N N . GLU A 1 102 ? -12.689 4.858 19.510 1.00 86.88 102 GLU A N 1
ATOM 789 C CA . GLU A 1 102 ? -12.821 6.051 18.674 1.00 86.88 102 GLU A CA 1
ATOM 790 C C . GLU A 1 102 ? -11.461 6.539 18.146 1.00 86.88 102 GLU A C 1
ATOM 792 O O . GLU A 1 102 ? -11.319 6.843 16.960 1.00 86.88 102 GLU A O 1
ATOM 797 N N . GLN A 1 103 ? -10.414 6.518 18.974 1.00 83.81 103 GLN A N 1
ATOM 798 C CA . GLN A 1 103 ? -9.047 6.817 18.529 1.00 83.81 103 GLN A CA 1
ATOM 799 C C . GLN A 1 103 ? -8.544 5.808 17.484 1.00 83.81 103 GLN A C 1
ATOM 801 O O . GLN A 1 103 ? -7.899 6.187 16.495 1.00 83.81 103 GLN A O 1
ATOM 806 N N . TRP A 1 104 ? -8.871 4.524 17.650 1.00 85.94 104 TRP A N 1
ATOM 807 C CA . TRP A 1 104 ? -8.556 3.484 16.669 1.00 85.94 104 TRP A CA 1
ATOM 808 C C . TRP A 1 104 ? -9.311 3.679 15.353 1.00 85.94 104 TRP A C 1
ATOM 810 O O . TRP A 1 104 ? -8.704 3.547 14.289 1.00 85.94 104 TRP A O 1
ATOM 820 N N . LYS A 1 105 ? -10.586 4.088 15.383 1.00 81.50 105 LYS A N 1
ATOM 821 C CA . LYS A 1 105 ? -11.339 4.472 14.173 1.00 81.50 105 LYS A CA 1
ATOM 822 C C . LYS A 1 105 ? -10.681 5.614 13.419 1.00 81.50 105 LYS A C 1
ATOM 824 O O . LYS A 1 105 ? -10.537 5.532 12.199 1.00 81.50 105 LYS A O 1
ATOM 829 N N . GLN A 1 106 ? -10.278 6.665 14.129 1.00 84.44 106 GLN A N 1
ATOM 830 C CA . GLN A 1 106 ? -9.614 7.821 13.526 1.00 84.44 106 GLN A CA 1
ATOM 831 C C . GLN A 1 106 ? -8.292 7.415 12.869 1.00 84.44 106 GLN A C 1
ATOM 833 O O . GLN A 1 106 ? -8.050 7.752 11.709 1.00 84.44 106 GLN A O 1
ATOM 838 N N . SER A 1 107 ? -7.488 6.608 13.566 1.00 79.81 107 SER A N 1
ATOM 839 C CA . SER A 1 107 ? -6.233 6.062 13.036 1.00 79.81 107 SER A CA 1
ATOM 840 C C . SER A 1 107 ? -6.458 5.221 11.776 1.00 79.81 107 SER A C 1
ATOM 842 O O . SER A 1 107 ? -5.746 5.376 10.785 1.00 79.81 107 SER A O 1
ATOM 844 N N . LEU A 1 108 ? -7.486 4.372 11.772 1.00 75.62 108 LEU A N 1
ATOM 845 C CA . LEU A 1 108 ? -7.815 3.502 10.642 1.00 75.62 108 LEU A CA 1
ATOM 846 C C . LEU A 1 108 ? -8.374 4.276 9.441 1.00 75.62 108 LEU A C 1
ATOM 848 O O . LEU A 1 108 ? -8.128 3.911 8.290 1.00 75.62 108 LEU A O 1
ATOM 852 N N . ASN A 1 109 ? -9.116 5.356 9.694 1.00 85.06 109 ASN A N 1
ATOM 853 C CA . ASN A 1 109 ? -9.572 6.271 8.653 1.00 85.06 109 ASN A CA 1
ATOM 854 C C . ASN A 1 109 ? -8.374 6.964 7.995 1.00 85.06 109 ASN A C 1
ATOM 856 O O . ASN A 1 109 ? -8.238 6.917 6.774 1.00 85.06 109 ASN A O 1
ATOM 860 N N . PHE A 1 110 ? -7.452 7.497 8.800 1.00 85.00 110 PHE A N 1
ATOM 861 C CA . PHE A 1 110 ? -6.216 8.093 8.300 1.00 85.00 110 PHE A CA 1
ATOM 862 C C . PHE A 1 110 ? -5.396 7.101 7.460 1.00 85.00 110 PHE A C 1
ATOM 864 O O . PHE A 1 110 ? -5.031 7.412 6.327 1.00 85.00 110 PHE A O 1
ATOM 871 N N . GLN A 1 111 ? -5.180 5.877 7.955 1.00 74.06 111 GLN A N 1
ATOM 872 C CA . GLN A 1 111 ? -4.483 4.834 7.193 1.00 74.06 111 GLN A CA 1
ATOM 873 C C . GLN A 1 111 ? -5.192 4.506 5.871 1.00 74.06 111 GLN A C 1
ATOM 875 O O . GLN A 1 111 ? -4.530 4.320 4.854 1.00 74.06 111 GLN A O 1
ATOM 880 N N . SER A 1 112 ? -6.529 4.484 5.851 1.00 73.94 112 SER A N 1
ATOM 881 C CA . SER A 1 112 ? -7.298 4.251 4.623 1.00 73.94 112 SER A CA 1
ATOM 882 C C . SER A 1 112 ? -7.138 5.381 3.606 1.00 73.94 112 SER A C 1
ATOM 884 O O . SER A 1 112 ? -7.090 5.103 2.410 1.00 73.94 112 SER A O 1
ATOM 886 N N . GLN A 1 113 ? -7.079 6.636 4.057 1.00 83.88 113 GLN A N 1
ATOM 887 C CA . GLN A 1 113 ? -6.866 7.794 3.182 1.00 83.88 113 GLN A CA 1
ATOM 888 C C . GLN A 1 113 ? -5.453 7.792 2.594 1.00 83.88 113 GLN A C 1
ATOM 890 O O . GLN A 1 113 ? -5.279 7.990 1.395 1.00 83.88 113 GLN A O 1
ATOM 895 N N . GLU A 1 114 ? -4.446 7.510 3.422 1.00 83.94 114 GLU A N 1
ATOM 896 C CA . GLU A 1 114 ? -3.054 7.389 2.984 1.00 83.94 114 GLU A CA 1
ATOM 897 C C . GLU A 1 114 ? -2.854 6.245 1.988 1.00 83.94 114 GLU A C 1
ATOM 899 O O . GLU A 1 114 ? -2.136 6.397 0.998 1.00 83.94 114 GLU A O 1
ATOM 904 N N . LEU A 1 115 ? -3.525 5.112 2.210 1.00 80.38 115 LEU A N 1
ATOM 905 C CA . LEU A 1 115 ? -3.496 3.986 1.286 1.00 80.38 115 LEU A CA 1
ATOM 906 C C . LEU A 1 115 ? -4.113 4.374 -0.062 1.00 80.38 115 LEU A C 1
ATOM 908 O O . LEU A 1 115 ? -3.502 4.124 -1.099 1.00 80.38 115 LEU A O 1
ATOM 912 N N . HIS A 1 116 ? -5.254 5.066 -0.050 1.00 80.69 116 HIS A N 1
ATOM 913 C CA . HIS A 1 116 ? -5.882 5.557 -1.274 1.00 80.69 116 HIS A CA 1
ATOM 914 C C . HIS A 1 116 ? -4.997 6.559 -2.031 1.00 80.69 116 HIS A C 1
ATOM 916 O O . HIS A 1 116 ? -4.901 6.505 -3.255 1.00 80.69 116 HIS A O 1
ATOM 922 N N . ARG A 1 117 ? -4.277 7.437 -1.319 1.00 88.88 117 ARG A N 1
ATOM 923 C CA . ARG A 1 117 ? -3.287 8.322 -1.950 1.00 88.88 117 ARG A CA 1
ATOM 924 C C . ARG A 1 117 ? -2.181 7.520 -2.638 1.00 88.88 117 ARG A C 1
ATOM 926 O O . ARG A 1 117 ? -1.831 7.811 -3.777 1.00 88.88 117 ARG A O 1
ATOM 933 N N . ARG A 1 118 ? -1.641 6.494 -1.970 1.00 78.81 118 ARG A N 1
ATOM 934 C CA . ARG A 1 118 ? -0.594 5.638 -2.552 1.00 78.81 118 ARG A CA 1
ATOM 935 C C . ARG A 1 118 ? -1.079 4.812 -3.740 1.00 78.81 118 ARG A C 1
ATOM 937 O O . ARG A 1 118 ? -0.296 4.597 -4.659 1.00 78.81 118 ARG A O 1
ATOM 944 N N . GLU A 1 119 ? -2.333 4.366 -3.739 1.00 79.19 119 GLU A N 1
ATOM 945 C CA . GLU A 1 119 ? -2.965 3.734 -4.906 1.00 79.19 119 GLU A CA 1
ATOM 946 C C . GLU A 1 119 ? -2.946 4.667 -6.116 1.00 79.19 119 GLU A C 1
ATOM 948 O O . GLU A 1 119 ? -2.447 4.282 -7.170 1.00 79.19 119 GLU A O 1
ATOM 953 N N . GLN A 1 120 ? -3.406 5.909 -5.946 1.00 87.38 120 GLN A N 1
ATOM 954 C CA . GLN A 1 120 ? -3.412 6.909 -7.018 1.00 87.38 120 GLN A CA 1
ATOM 955 C C . GLN A 1 120 ? -1.993 7.231 -7.513 1.00 87.38 120 GLN A C 1
ATOM 957 O O . GLN A 1 120 ? -1.752 7.332 -8.714 1.00 87.38 120 GLN A O 1
ATOM 962 N N . GLU A 1 121 ? -1.024 7.355 -6.599 1.00 84.94 121 GLU A N 1
ATOM 963 C CA . GLU A 1 121 ? 0.384 7.547 -6.967 1.00 84.94 121 GLU A CA 1
ATOM 964 C C . GLU A 1 121 ? 0.947 6.366 -7.775 1.00 84.94 121 GLU A C 1
ATOM 966 O O . GLU A 1 121 ? 1.791 6.568 -8.651 1.00 84.94 121 GLU A O 1
ATOM 971 N N . LEU A 1 122 ? 0.521 5.132 -7.482 1.00 81.88 122 LEU A N 1
ATOM 972 C CA . LEU A 1 122 ? 0.938 3.951 -8.237 1.00 81.88 122 LEU A CA 1
ATOM 973 C C . LEU A 1 122 ? 0.284 3.888 -9.610 1.00 81.88 122 LEU A C 1
ATOM 975 O O . LEU A 1 122 ? 0.993 3.643 -10.580 1.00 81.88 122 LEU A O 1
ATOM 979 N N . GLU A 1 123 ? -1.010 4.176 -9.705 1.00 86.75 123 GLU A N 1
ATOM 980 C CA . GLU A 1 123 ? -1.723 4.246 -10.981 1.00 86.75 123 GLU A CA 1
ATOM 981 C C . GLU A 1 123 ? -1.067 5.267 -11.924 1.00 86.75 123 GLU A C 1
ATOM 983 O O . GLU A 1 123 ? -0.784 4.963 -13.083 1.00 86.75 123 GLU A O 1
ATOM 988 N N . GLN A 1 124 ? -0.689 6.438 -11.402 1.00 85.62 124 GLN A N 1
ATOM 989 C CA . GLN A 1 124 ? 0.050 7.434 -12.177 1.00 85.62 124 GLN A CA 1
ATOM 990 C C . GLN A 1 124 ? 1.418 6.913 -12.649 1.00 85.62 124 GLN A C 1
ATOM 992 O O . GLN A 1 124 ? 1.800 7.116 -13.801 1.00 85.62 124 GLN A O 1
ATOM 997 N N . LYS A 1 125 ? 2.162 6.212 -11.783 1.00 79.88 125 LYS A N 1
ATOM 998 C CA . LYS A 1 125 ? 3.457 5.615 -12.151 1.00 79.88 125 LYS A CA 1
ATOM 999 C C . LYS A 1 125 ? 3.319 4.494 -13.182 1.00 79.88 125 LYS A C 1
ATOM 1001 O O . LYS A 1 125 ? 4.241 4.292 -13.969 1.00 79.88 125 LYS A O 1
ATOM 1006 N N . GLU A 1 126 ? 2.214 3.756 -13.173 1.00 80.00 126 GLU A N 1
ATOM 1007 C CA . GLU A 1 126 ? 1.920 2.732 -14.179 1.00 80.00 126 GLU A CA 1
ATOM 1008 C C . GLU A 1 126 ? 1.692 3.351 -15.554 1.00 80.00 126 GLU A C 1
ATOM 1010 O O . GLU A 1 126 ? 2.309 2.902 -16.519 1.00 80.00 126 GLU A O 1
ATOM 1015 N N . LEU A 1 127 ? 0.903 4.426 -15.627 1.00 88.31 127 LEU A N 1
ATOM 1016 C CA . LEU A 1 127 ? 0.710 5.190 -16.863 1.00 88.31 127 LEU A CA 1
ATOM 1017 C C . LEU A 1 127 ? 2.037 5.754 -17.390 1.00 88.31 127 LEU A C 1
ATOM 1019 O O . LEU A 1 127 ? 2.317 5.708 -18.589 1.00 88.31 127 LEU A O 1
ATOM 1023 N N . ASP A 1 128 ? 2.892 6.260 -16.499 1.00 80.00 128 ASP A N 1
ATOM 1024 C CA . ASP A 1 128 ? 4.222 6.742 -16.877 1.00 80.00 128 ASP A CA 1
ATOM 1025 C C . ASP A 1 128 ? 5.106 5.611 -17.433 1.00 80.00 128 ASP A C 1
ATOM 1027 O O . ASP A 1 128 ? 5.832 5.817 -18.409 1.00 80.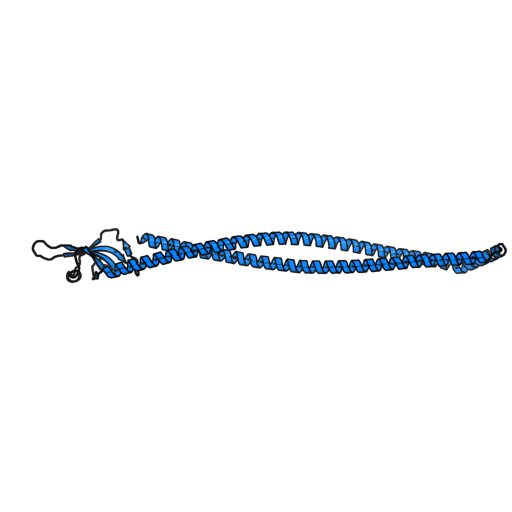00 128 ASP A O 1
ATOM 1031 N N . LEU A 1 129 ? 5.050 4.413 -16.840 1.00 79.00 129 LEU A N 1
ATOM 1032 C CA . LEU A 1 129 ? 5.781 3.242 -17.332 1.00 79.00 129 LEU A CA 1
ATOM 1033 C C . LEU A 1 129 ? 5.273 2.781 -18.699 1.00 79.00 129 LEU A C 1
ATOM 1035 O O . LEU A 1 129 ? 6.096 2.501 -19.567 1.00 79.00 129 LEU A O 1
ATOM 1039 N N . GLU A 1 130 ? 3.959 2.752 -18.916 1.00 83.88 130 GLU A N 1
ATOM 1040 C CA . GLU A 1 130 ? 3.361 2.402 -20.210 1.00 83.88 130 GLU A CA 1
ATOM 1041 C C . GLU A 1 130 ? 3.820 3.369 -21.313 1.00 83.88 130 GLU A C 1
ATOM 1043 O O . GLU A 1 130 ? 4.289 2.946 -22.372 1.00 83.88 130 GLU A O 1
ATOM 1048 N N . ASN A 1 131 ? 3.811 4.675 -21.029 1.00 83.06 131 ASN A N 1
ATOM 1049 C CA . ASN A 1 131 ? 4.322 5.695 -21.946 1.00 83.06 131 ASN A CA 1
ATOM 1050 C C . ASN A 1 131 ? 5.817 5.517 -22.262 1.00 83.06 131 ASN A C 1
ATOM 1052 O O . ASN A 1 131 ? 6.255 5.744 -23.394 1.00 83.06 131 ASN A O 1
ATOM 1056 N N . LEU A 1 132 ? 6.625 5.134 -21.270 1.00 78.31 132 LEU A N 1
ATOM 1057 C CA . LEU A 1 132 ? 8.050 4.870 -21.468 1.00 78.31 132 LEU A CA 1
ATOM 1058 C C . LEU A 1 132 ? 8.297 3.588 -22.273 1.00 78.31 132 LEU A C 1
ATOM 1060 O O . LEU A 1 132 ? 9.195 3.573 -23.115 1.00 78.31 132 LEU A O 1
ATOM 1064 N N . GLU A 1 133 ? 7.512 2.534 -22.052 1.00 80.31 133 GLU A N 1
ATOM 1065 C CA . GLU A 1 133 ? 7.583 1.300 -22.840 1.00 80.31 133 GLU A CA 1
ATOM 1066 C C . GLU A 1 133 ? 7.212 1.557 -24.309 1.00 80.31 133 GLU A C 1
ATOM 1068 O O . GLU A 1 133 ? 7.934 1.099 -25.196 1.00 80.31 133 GLU A O 1
ATOM 1073 N N . ALA A 1 134 ? 6.183 2.369 -24.574 1.00 85.06 134 ALA A N 1
ATOM 1074 C CA . ALA A 1 134 ? 5.817 2.787 -25.928 1.00 85.06 134 ALA A CA 1
ATOM 1075 C C . ALA A 1 134 ? 6.954 3.559 -26.627 1.00 85.06 134 ALA A C 1
ATOM 1077 O O . ALA A 1 134 ? 7.313 3.254 -27.764 1.00 85.06 134 ALA A O 1
ATOM 1078 N N . ARG A 1 135 ? 7.594 4.508 -25.927 1.00 76.50 135 ARG A N 1
ATOM 1079 C CA . ARG A 1 135 ? 8.772 5.224 -26.458 1.00 76.50 135 ARG A CA 1
ATOM 1080 C C . ARG A 1 135 ? 9.947 4.293 -26.738 1.00 76.50 135 ARG A C 1
ATOM 1082 O O . ARG A 1 135 ? 10.666 4.496 -27.710 1.00 76.50 135 ARG A O 1
ATOM 1089 N N . ARG A 1 136 ? 10.166 3.283 -25.890 1.00 79.81 136 ARG A N 1
ATOM 1090 C CA . ARG A 1 136 ? 11.231 2.295 -26.102 1.00 79.81 136 ARG A CA 1
ATOM 1091 C C . ARG A 1 136 ? 10.993 1.503 -27.387 1.00 79.81 136 ARG A C 1
ATOM 1093 O O . ARG A 1 136 ? 11.928 1.338 -28.160 1.00 79.81 136 ARG A O 1
ATOM 1100 N N . GLN A 1 137 ? 9.755 1.065 -27.626 1.00 81.50 137 GLN A N 1
ATOM 1101 C CA . GLN A 1 137 ? 9.378 0.367 -28.859 1.00 81.50 137 GLN A CA 1
ATOM 1102 C C . GLN A 1 137 ? 9.592 1.244 -30.097 1.00 81.50 137 GLN A C 1
ATOM 1104 O O . GLN A 1 137 ? 10.171 0.783 -31.074 1.00 81.50 137 GLN A O 1
ATOM 1109 N N . GLU A 1 138 ? 9.208 2.522 -30.039 1.00 79.50 138 GLU A N 1
ATOM 1110 C CA . GLU A 1 138 ? 9.443 3.462 -31.142 1.00 79.50 138 GLU A CA 1
ATOM 1111 C C . GLU A 1 138 ? 10.942 3.608 -31.461 1.00 79.50 138 GLU A C 1
ATOM 1113 O O . GLU A 1 138 ? 11.338 3.607 -32.629 1.00 79.50 138 GLU A O 1
ATOM 1118 N N . ILE A 1 139 ? 11.796 3.677 -30.434 1.00 74.25 139 ILE A N 1
ATOM 1119 C CA . ILE A 1 139 ? 13.252 3.728 -30.621 1.00 74.25 139 ILE A CA 1
ATOM 1120 C C . ILE A 1 139 ? 13.777 2.423 -31.232 1.00 74.25 139 ILE A C 1
ATOM 1122 O O . ILE A 1 139 ? 14.552 2.487 -32.183 1.00 74.25 139 ILE A O 1
ATOM 1126 N N . GLU A 1 140 ? 13.349 1.258 -30.738 1.00 78.56 140 GLU A N 1
ATOM 1127 C CA . GLU A 1 140 ? 13.742 -0.049 -31.294 1.00 78.56 140 GLU A CA 1
ATOM 1128 C C . GLU A 1 140 ? 13.366 -0.159 -32.787 1.00 78.56 140 GLU A C 1
ATOM 1130 O O . GLU A 1 140 ? 14.188 -0.562 -33.612 1.00 78.56 140 GLU A O 1
ATOM 1135 N N . GLU A 1 141 ? 12.164 0.282 -33.174 1.00 81.06 141 GLU A N 1
ATOM 1136 C CA . GLU A 1 141 ? 11.739 0.312 -34.579 1.00 81.06 141 GLU A CA 1
ATOM 1137 C C . GLU A 1 141 ? 12.598 1.246 -35.444 1.00 81.06 141 GLU A C 1
ATOM 1139 O O . GLU A 1 141 ? 12.918 0.923 -36.597 1.00 81.06 141 GLU A O 1
ATOM 1144 N N . LEU A 1 142 ? 12.960 2.420 -34.918 1.00 74.69 142 LEU A N 1
ATOM 1145 C CA . LEU A 1 142 ? 13.850 3.358 -35.601 1.00 74.69 142 LEU A CA 1
ATOM 1146 C C . LEU A 1 142 ? 15.254 2.766 -35.763 1.00 74.69 142 LEU A C 1
ATOM 1148 O O . LEU A 1 142 ? 15.819 2.852 -36.854 1.00 74.69 142 LEU A O 1
ATOM 1152 N N . GLU A 1 143 ? 15.798 2.119 -34.733 1.00 73.75 143 GLU A N 1
ATOM 1153 C CA . GLU A 1 143 ? 17.097 1.443 -34.797 1.00 73.75 143 GLU A CA 1
ATOM 1154 C C . GLU A 1 143 ? 17.111 0.327 -35.849 1.00 73.75 143 GLU A C 1
ATOM 1156 O O . GLU A 1 143 ? 18.059 0.239 -36.634 1.00 73.75 143 GLU A O 1
ATOM 1161 N N . GLU A 1 144 ? 16.051 -0.482 -35.946 1.00 80.88 144 GLU A N 1
ATOM 1162 C CA . GLU A 1 144 ? 15.934 -1.494 -37.001 1.00 80.88 144 GLU A CA 1
ATOM 1163 C C . GLU A 1 144 ? 15.900 -0.878 -38.405 1.00 80.88 144 GLU A C 1
ATOM 1165 O O . GLU A 1 144 ? 16.514 -1.407 -39.338 1.00 80.88 144 GLU A O 1
ATOM 1170 N N . LYS A 1 145 ? 15.173 0.233 -38.589 1.00 78.19 145 LYS A N 1
ATOM 1171 C CA . LYS A 1 145 ? 15.150 0.962 -39.869 1.00 78.19 145 LYS A CA 1
ATOM 1172 C C . LYS A 1 145 ? 16.546 1.475 -40.223 1.00 78.19 145 LYS A C 1
ATOM 1174 O O . LYS A 1 145 ? 17.027 1.176 -41.313 1.00 78.19 145 LYS A O 1
ATOM 1179 N N . PHE A 1 146 ? 17.234 2.121 -39.282 1.00 70.50 146 PHE A N 1
ATOM 1180 C CA . PHE A 1 146 ? 18.612 2.579 -39.471 1.00 70.50 146 PHE A CA 1
ATOM 1181 C C . PHE A 1 146 ? 19.584 1.434 -39.784 1.00 70.50 146 PHE A C 1
ATOM 1183 O O . PHE A 1 146 ? 20.476 1.587 -40.621 1.00 70.50 146 PHE A O 1
ATOM 1190 N N . ALA A 1 147 ? 19.433 0.277 -39.136 1.00 78.12 147 ALA A N 1
ATOM 1191 C CA . ALA A 1 147 ? 20.262 -0.893 -39.407 1.00 78.12 147 ALA A CA 1
ATOM 1192 C C . ALA A 1 147 ? 20.049 -1.423 -40.835 1.00 78.12 147 ALA A C 1
ATOM 1194 O O . ALA A 1 147 ? 21.026 -1.727 -41.523 1.00 78.12 147 ALA A O 1
ATOM 1195 N N . ARG A 1 148 ? 18.794 -1.485 -41.305 1.00 82.00 148 ARG A N 1
ATOM 1196 C CA . ARG A 1 148 ? 18.460 -1.864 -42.690 1.00 82.00 148 ARG A CA 1
ATOM 1197 C C . ARG A 1 148 ? 19.073 -0.898 -43.704 1.00 82.00 148 ARG A C 1
ATOM 1199 O O . ARG A 1 148 ? 19.766 -1.346 -44.614 1.00 82.00 148 ARG A O 1
ATOM 1206 N N . GLU A 1 149 ? 18.894 0.405 -43.501 1.00 73.75 149 GLU A N 1
ATOM 1207 C CA . GLU A 1 149 ? 19.465 1.441 -44.373 1.00 73.75 149 GLU A CA 1
ATOM 1208 C C . GLU A 1 149 ? 20.999 1.373 -44.418 1.00 73.75 149 GLU A C 1
ATOM 1210 O O . GLU A 1 149 ? 21.606 1.487 -45.482 1.00 73.75 149 GLU A O 1
ATOM 1215 N N . ARG A 1 150 ? 21.658 1.112 -43.280 1.00 74.69 150 ARG A N 1
ATOM 1216 C CA . ARG A 1 150 ? 23.117 0.912 -43.232 1.00 74.69 150 ARG A CA 1
ATOM 1217 C C . ARG A 1 150 ? 23.575 -0.274 -44.078 1.00 74.69 150 ARG A C 1
ATOM 1219 O O . ARG A 1 150 ? 24.586 -0.157 -44.768 1.00 74.69 150 ARG A O 1
ATOM 1226 N N . ILE A 1 151 ? 22.863 -1.401 -44.023 1.00 83.75 151 ILE A N 1
ATOM 1227 C CA . ILE A 1 151 ? 23.184 -2.583 -44.837 1.00 83.75 151 ILE A CA 1
ATOM 1228 C C . ILE A 1 151 ? 23.036 -2.255 -46.326 1.00 83.75 151 ILE A C 1
ATOM 1230 O O . ILE A 1 151 ? 23.909 -2.615 -47.115 1.00 83.75 151 ILE A O 1
ATOM 1234 N N . GLU A 1 152 ? 21.973 -1.548 -46.708 1.00 80.88 152 GLU A N 1
ATOM 1235 C CA . GLU A 1 152 ? 21.738 -1.133 -48.093 1.00 80.88 152 GLU A CA 1
ATOM 1236 C C . GLU A 1 152 ? 22.850 -0.204 -48.604 1.00 80.88 152 GLU A C 1
ATOM 1238 O O . GLU A 1 152 ? 23.423 -0.441 -49.669 1.00 80.88 152 GLU A O 1
ATOM 1243 N N . ILE A 1 153 ? 23.254 0.788 -47.804 1.00 73.75 153 ILE A N 1
ATOM 1244 C CA . ILE A 1 153 ? 24.388 1.669 -48.122 1.00 73.75 153 ILE A CA 1
ATOM 1245 C C . ILE A 1 153 ? 25.680 0.861 -48.311 1.00 73.75 153 ILE A C 1
ATOM 1247 O O . ILE A 1 153 ? 26.440 1.127 -49.243 1.00 73.75 153 ILE A O 1
ATOM 1251 N N . GLU A 1 154 ? 25.946 -0.131 -47.459 1.00 79.19 154 GLU A N 1
ATOM 1252 C CA . GLU A 1 154 ? 27.143 -0.972 -47.568 1.00 79.19 154 GLU A CA 1
ATOM 1253 C C . GLU A 1 154 ? 27.123 -1.846 -48.836 1.00 79.19 154 GLU A C 1
ATOM 1255 O O . GLU A 1 154 ? 28.143 -2.013 -49.511 1.00 79.19 154 GLU A O 1
ATOM 1260 N N . GLN A 1 155 ? 25.953 -2.358 -49.224 1.00 80.94 155 GLN A N 1
ATOM 1261 C CA . GLN A 1 155 ? 25.778 -3.092 -50.481 1.00 80.94 155 GLN A CA 1
ATOM 1262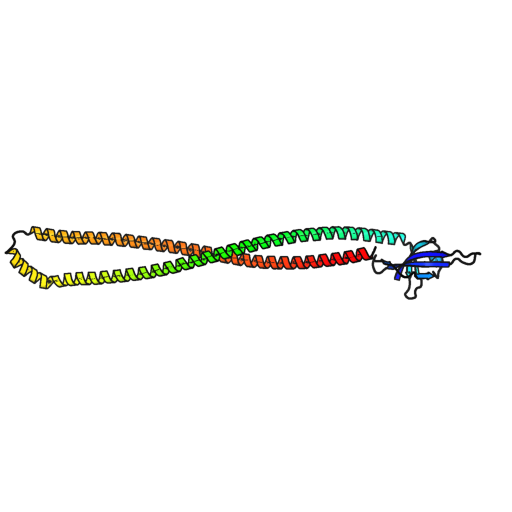 C C . GLN A 1 155 ? 26.008 -2.196 -51.704 1.00 80.94 155 GLN A C 1
ATOM 1264 O O . GLN A 1 155 ? 26.700 -2.601 -52.647 1.00 80.94 155 GLN A O 1
ATOM 1269 N N . LEU A 1 156 ? 25.490 -0.964 -51.679 1.00 77.12 156 LEU A N 1
ATOM 1270 C CA . LEU A 1 156 ? 25.737 0.028 -52.726 1.00 77.12 156 LEU A CA 1
ATOM 1271 C C . LEU A 1 156 ? 27.230 0.379 -52.817 1.00 77.12 156 LEU A C 1
ATOM 1273 O O . LEU A 1 156 ? 27.780 0.397 -53.917 1.00 77.12 156 LEU A O 1
ATOM 1277 N N . ARG A 1 157 ? 27.922 0.561 -51.680 1.00 71.19 157 ARG A N 1
ATOM 1278 C CA . ARG A 1 157 ? 29.384 0.783 -51.642 1.00 71.19 157 ARG A CA 1
ATOM 1279 C C . ARG A 1 157 ? 30.151 -0.335 -52.324 1.00 71.19 157 ARG A C 1
ATOM 1281 O O . ARG A 1 157 ? 31.003 -0.071 -53.168 1.00 71.19 157 ARG A O 1
ATOM 1288 N N . LYS A 1 158 ? 29.846 -1.583 -51.968 1.00 79.25 158 LYS A N 1
ATOM 1289 C CA . LYS A 1 158 ? 30.516 -2.751 -52.543 1.00 79.25 158 LYS A CA 1
ATOM 1290 C C . LYS A 1 158 ? 30.281 -2.843 -54.051 1.00 79.25 158 LYS A C 1
ATOM 1292 O O . LYS A 1 158 ? 31.199 -3.188 -54.787 1.00 79.25 158 LYS A O 1
ATOM 1297 N N . SER A 1 159 ? 29.078 -2.499 -54.505 1.00 76.81 159 SER A N 1
ATOM 1298 C CA . SER A 1 159 ? 28.731 -2.477 -55.930 1.00 76.81 159 SER A CA 1
ATOM 1299 C C . SER A 1 159 ? 29.524 -1.408 -56.685 1.00 76.81 159 SER A C 1
ATOM 1301 O O . SER A 1 159 ? 30.141 -1.722 -57.699 1.00 76.81 159 SER A O 1
ATOM 1303 N N . ILE A 1 160 ? 29.607 -0.187 -56.145 1.00 73.44 160 ILE A N 1
ATOM 1304 C CA . ILE A 1 160 ? 30.409 0.904 -56.722 1.00 73.44 160 ILE A CA 1
ATOM 1305 C C . ILE A 1 160 ? 31.892 0.525 -56.789 1.00 73.44 160 ILE A C 1
ATOM 1307 O O . ILE A 1 160 ? 32.540 0.786 -57.799 1.00 73.44 160 ILE A O 1
ATOM 1311 N N . GLU A 1 161 ? 32.443 -0.104 -55.748 1.00 76.94 161 GLU A N 1
ATOM 1312 C CA . GLU A 1 161 ? 33.850 -0.524 -55.745 1.00 76.94 161 GLU A CA 1
ATOM 1313 C C . GLU A 1 161 ? 34.120 -1.617 -56.791 1.00 76.94 161 GLU A C 1
ATOM 1315 O O . GLU A 1 161 ? 35.131 -1.572 -57.489 1.00 76.94 161 GLU A O 1
ATOM 1320 N N . VAL A 1 162 ? 33.194 -2.567 -56.968 1.00 78.44 162 VAL A N 1
ATOM 1321 C CA . VAL A 1 162 ? 33.287 -3.580 -58.031 1.00 78.44 162 VAL A CA 1
ATOM 1322 C C . VAL A 1 162 ? 33.204 -2.937 -59.415 1.00 78.44 162 VAL A C 1
ATOM 1324 O O . VAL A 1 162 ? 34.024 -3.251 -60.276 1.00 78.44 162 VAL A O 1
ATOM 1327 N N . GLU A 1 163 ? 32.256 -2.028 -59.645 1.00 73.12 163 GLU A N 1
ATOM 1328 C CA . GLU A 1 163 ? 32.141 -1.297 -60.912 1.00 73.12 163 GLU A CA 1
ATOM 1329 C C . GLU A 1 163 ? 33.391 -0.462 -61.193 1.00 73.12 163 GLU A C 1
ATOM 1331 O O . GLU A 1 163 ? 33.905 -0.465 -62.312 1.00 73.12 163 GLU A O 1
ATOM 1336 N N . ARG A 1 164 ? 33.938 0.197 -60.169 1.00 68.19 164 ARG A N 1
ATOM 1337 C CA . ARG A 1 164 ? 35.194 0.937 -60.257 1.00 68.19 164 ARG A CA 1
ATOM 1338 C C . ARG A 1 164 ? 36.355 0.015 -60.611 1.00 68.19 164 ARG A C 1
ATOM 1340 O O . ARG A 1 164 ? 37.084 0.327 -61.545 1.00 68.19 164 ARG A O 1
ATOM 1347 N N . GLY A 1 165 ? 36.492 -1.127 -59.941 1.00 73.12 165 GLY A N 1
ATOM 1348 C CA . GLY A 1 165 ? 37.507 -2.131 -60.256 1.00 73.12 165 GLY A CA 1
ATOM 1349 C C . GLY A 1 165 ? 37.357 -2.686 -61.674 1.00 73.12 165 GLY A C 1
ATOM 1350 O O . GLY A 1 165 ? 38.352 -2.904 -62.354 1.00 73.12 165 GLY A O 1
ATOM 1351 N N . GLN A 1 166 ? 36.130 -2.847 -62.177 1.00 73.88 166 GLN A N 1
ATOM 1352 C CA . GLN A 1 166 ? 35.879 -3.225 -63.571 1.00 73.88 166 GLN A CA 1
ATOM 1353 C C . GLN A 1 166 ? 36.240 -2.110 -64.557 1.00 73.88 166 GLN A C 1
ATOM 1355 O O . GLN A 1 166 ? 36.752 -2.405 -65.633 1.00 73.88 166 GLN A O 1
ATOM 1360 N N . ILE A 1 167 ? 35.982 -0.844 -64.224 1.00 66.75 167 ILE A N 1
ATOM 1361 C CA . ILE A 1 167 ? 36.390 0.310 -65.036 1.00 66.75 167 ILE A CA 1
ATOM 1362 C C . ILE A 1 167 ? 37.913 0.439 -65.040 1.00 66.75 167 ILE A C 1
ATOM 1364 O O . ILE A 1 167 ? 38.486 0.641 -66.104 1.00 66.75 167 ILE A O 1
ATOM 1368 N N . GLU A 1 168 ? 38.573 0.271 -63.895 1.00 62.84 168 GLU A N 1
ATOM 1369 C CA . GLU A 1 168 ? 40.033 0.273 -63.765 1.00 62.84 168 GLU A CA 1
ATOM 1370 C C . GLU A 1 168 ? 40.661 -0.933 -64.476 1.00 62.84 168 GLU A C 1
ATOM 1372 O O . GLU A 1 168 ? 41.650 -0.770 -65.179 1.00 62.84 168 GLU A O 1
ATOM 1377 N N . ALA A 1 169 ? 40.062 -2.124 -64.400 1.00 64.81 169 ALA A N 1
ATOM 1378 C CA . ALA A 1 169 ? 40.508 -3.306 -65.136 1.00 64.81 169 ALA A CA 1
ATOM 1379 C C . ALA A 1 169 ? 40.280 -3.170 -66.644 1.00 64.81 169 ALA A C 1
ATOM 1381 O O . ALA A 1 169 ? 41.133 -3.576 -67.425 1.00 64.81 169 ALA A O 1
ATOM 1382 N N . LYS A 1 170 ? 39.170 -2.560 -67.079 1.00 62.03 170 LYS A N 1
ATOM 1383 C CA . LYS A 1 170 ? 38.969 -2.179 -68.484 1.00 62.03 170 LYS A CA 1
ATOM 1384 C C . LYS A 1 170 ? 40.005 -1.133 -68.894 1.00 62.03 170 LYS A C 1
ATOM 1386 O O . LYS A 1 170 ? 40.640 -1.321 -69.917 1.00 62.03 170 LYS A O 1
ATOM 1391 N N . ALA A 1 171 ? 40.261 -0.108 -68.083 1.00 56.47 171 ALA A N 1
ATOM 1392 C CA . ALA A 1 171 ? 41.327 0.875 -68.299 1.00 56.47 171 ALA A CA 1
ATOM 1393 C C . ALA A 1 171 ? 42.726 0.237 -68.372 1.00 56.47 171 ALA A C 1
ATOM 1395 O O . ALA A 1 171 ? 43.529 0.647 -69.201 1.00 56.47 171 ALA A O 1
ATOM 1396 N N . ALA A 1 172 ? 42.994 -0.802 -67.577 1.00 56.78 172 ALA A N 1
ATOM 1397 C CA . ALA A 1 172 ? 44.249 -1.553 -67.577 1.00 56.78 172 ALA A CA 1
ATOM 1398 C C . ALA A 1 172 ? 44.346 -2.582 -68.728 1.00 56.78 172 ALA A C 1
ATOM 1400 O O . ALA A 1 172 ? 45.427 -2.848 -69.259 1.00 56.78 172 ALA A O 1
ATOM 1401 N N . ALA A 1 173 ? 43.225 -3.150 -69.176 1.00 55.47 173 ALA A N 1
ATOM 1402 C CA . ALA A 1 173 ? 43.156 -3.980 -70.381 1.00 55.47 173 ALA A CA 1
ATOM 1403 C C . ALA A 1 173 ? 43.362 -3.143 -71.658 1.00 55.47 173 ALA A C 1
ATOM 1405 O O . ALA A 1 173 ? 43.854 -3.650 -72.663 1.00 55.47 173 ALA A O 1
ATOM 1406 N N . LEU A 1 174 ? 43.077 -1.837 -71.596 1.00 53.66 174 LEU A N 1
ATOM 1407 C CA . LEU A 1 174 ? 43.407 -0.852 -72.629 1.00 53.66 174 LEU A CA 1
ATOM 1408 C C . LEU A 1 174 ? 44.921 -0.485 -72.647 1.00 53.66 174 LEU A C 1
ATOM 1410 O O . LEU A 1 174 ? 45.293 0.476 -73.315 1.00 53.66 174 LEU A O 1
ATOM 1414 N N . THR A 1 175 ? 45.823 -1.219 -71.960 1.00 62.03 175 THR A N 1
ATOM 1415 C CA . THR A 1 175 ? 47.247 -0.813 -71.799 1.00 62.03 175 THR A CA 1
ATOM 1416 C C . THR A 1 175 ? 48.371 -1.734 -72.317 1.00 62.03 175 THR A C 1
ATOM 1418 O O . THR A 1 175 ? 49.531 -1.434 -72.049 1.00 62.03 175 THR A O 1
ATOM 1421 N N . SER A 1 176 ? 48.125 -2.759 -73.145 1.00 51.56 176 SER A N 1
ATOM 1422 C CA . SER A 1 176 ? 49.229 -3.393 -73.917 1.00 51.56 176 SER A CA 1
ATOM 1423 C C . SER A 1 176 ? 49.007 -3.304 -75.424 1.00 51.56 176 SER A C 1
ATOM 1425 O O . SER A 1 176 ? 49.722 -2.557 -76.085 1.00 51.56 176 SER A O 1
ATOM 1427 N N . ASP A 1 177 ? 47.947 -3.914 -75.958 1.00 52.31 177 ASP A N 1
ATOM 1428 C CA . ASP A 1 177 ? 47.660 -3.861 -77.405 1.00 52.31 177 ASP A CA 1
ATOM 1429 C C . ASP A 1 177 ? 47.220 -2.467 -77.852 1.00 52.31 177 ASP A C 1
ATOM 1431 O O . ASP A 1 177 ? 47.628 -1.963 -78.895 1.00 52.31 177 ASP A O 1
ATOM 1435 N N . GLN A 1 178 ? 46.433 -1.784 -77.023 1.00 54.88 178 GLN A N 1
ATOM 1436 C CA . GLN A 1 178 ? 46.080 -0.395 -77.276 1.00 54.88 178 GLN A CA 1
ATOM 1437 C C . GLN A 1 178 ? 47.205 0.580 -76.947 1.00 54.88 178 GLN A C 1
ATOM 1439 O O . GLN A 1 178 ? 47.200 1.666 -77.503 1.00 54.88 178 GLN A O 1
ATOM 1444 N N . VAL A 1 179 ? 48.192 0.213 -76.124 1.00 52.00 179 VAL A N 1
ATOM 1445 C CA . VAL A 1 179 ? 49.417 1.010 -75.949 1.00 52.00 179 VAL A CA 1
ATOM 1446 C C . VAL A 1 179 ? 50.356 0.831 -77.131 1.00 52.00 179 VAL A C 1
ATOM 1448 O O . VAL A 1 179 ? 50.999 1.797 -77.511 1.00 52.00 179 VAL A O 1
ATOM 1451 N N . GLU A 1 180 ? 50.414 -0.335 -77.768 1.00 55.97 180 GLU A N 1
ATOM 1452 C CA . GLU A 1 180 ? 51.098 -0.499 -79.056 1.00 55.97 180 GLU A CA 1
ATOM 1453 C C . GLU A 1 180 ? 50.360 0.216 -80.187 1.00 55.97 180 GLU A C 1
ATOM 1455 O O . GLU A 1 180 ? 50.989 0.915 -80.979 1.00 55.97 180 GLU A O 1
ATOM 1460 N N . HIS A 1 181 ? 49.029 0.150 -80.212 1.00 55.31 181 HIS A N 1
ATOM 1461 C CA . HIS A 1 181 ? 48.217 0.892 -81.172 1.00 55.31 181 HIS A CA 1
ATOM 1462 C C . HIS A 1 181 ? 48.285 2.409 -80.932 1.00 55.31 181 HIS A C 1
ATOM 1464 O O . HIS A 1 181 ? 48.428 3.177 -81.877 1.00 55.31 181 HIS A O 1
ATOM 1470 N N . LEU A 1 182 ? 48.286 2.858 -79.673 1.00 54.22 182 LEU A N 1
ATOM 1471 C CA . LEU A 1 182 ? 48.539 4.247 -79.293 1.00 54.22 182 LEU A CA 1
ATOM 1472 C C . LEU A 1 182 ? 49.988 4.633 -79.551 1.00 54.22 182 LEU A C 1
ATOM 1474 O O . LEU A 1 182 ? 50.193 5.758 -79.948 1.00 54.22 182 LEU A O 1
ATOM 1478 N N . LYS A 1 183 ? 50.993 3.765 -79.402 1.00 54.41 183 LYS A N 1
ATOM 1479 C CA . LYS A 1 183 ? 52.388 4.057 -79.788 1.00 54.41 183 LYS A CA 1
ATOM 1480 C C . LYS A 1 183 ? 52.551 4.147 -81.300 1.00 54.41 183 LYS A C 1
ATOM 1482 O O . LYS A 1 183 ? 53.345 4.955 -81.759 1.00 54.41 183 LYS A O 1
ATOM 1487 N N . TYR A 1 184 ? 51.787 3.378 -82.070 1.00 61.06 184 TYR A N 1
ATOM 1488 C CA . TYR A 1 184 ? 51.719 3.490 -83.525 1.00 61.06 184 TYR A CA 1
ATOM 1489 C C . TYR A 1 184 ? 51.024 4.794 -83.944 1.00 61.06 184 TYR A C 1
ATOM 1491 O O . TYR A 1 184 ? 51.570 5.558 -84.737 1.00 61.06 184 TYR A O 1
ATOM 1499 N N . LEU A 1 185 ? 49.877 5.116 -83.337 1.00 62.03 185 LEU A N 1
ATOM 1500 C CA . LEU A 1 185 ? 49.154 6.370 -83.562 1.00 62.03 185 LEU A CA 1
ATOM 1501 C C . LEU A 1 185 ? 49.906 7.590 -83.012 1.00 62.03 185 LEU A C 1
ATOM 1503 O O . LEU A 1 185 ? 49.847 8.641 -83.626 1.00 62.03 185 LEU A O 1
ATOM 1507 N N . ILE A 1 186 ? 50.659 7.465 -81.916 1.00 54.22 186 ILE A N 1
ATOM 1508 C CA . ILE A 1 186 ? 51.578 8.476 -81.366 1.00 54.22 186 ILE A CA 1
ATOM 1509 C C . ILE A 1 186 ? 52.836 8.550 -82.221 1.00 54.22 186 ILE A C 1
ATOM 1511 O O . ILE A 1 186 ? 53.362 9.632 -82.374 1.00 54.22 186 ILE A O 1
ATOM 1515 N N . GLY A 1 187 ? 53.312 7.469 -82.833 1.00 60.22 187 GLY A N 1
ATOM 1516 C CA . GLY A 1 187 ? 54.374 7.524 -83.837 1.00 60.22 187 GLY A CA 1
ATOM 1517 C C . GLY A 1 187 ? 53.934 8.340 -85.050 1.00 60.22 187 GLY A C 1
ATOM 1518 O O . GLY A 1 187 ? 54.677 9.202 -85.507 1.00 60.22 187 GLY A O 1
ATOM 1519 N N . GLN A 1 188 ? 52.684 8.151 -85.486 1.00 56.16 188 GLN A N 1
ATOM 1520 C CA . GLN A 1 188 ? 52.064 8.943 -86.549 1.00 56.16 188 GLN A CA 1
ATOM 1521 C C . GLN A 1 188 ? 51.724 10.381 -86.120 1.00 56.16 188 GLN A C 1
ATOM 1523 O O . GLN A 1 188 ? 51.907 11.323 -86.892 1.00 56.16 188 GLN A O 1
ATOM 1528 N N . LEU A 1 189 ? 51.268 10.592 -84.886 1.00 52.59 189 LEU A N 1
ATOM 1529 C CA . LEU A 1 189 ? 50.923 11.912 -84.356 1.00 52.59 189 LEU A CA 1
ATOM 1530 C C . LEU A 1 189 ? 52.150 12.700 -83.893 1.00 52.59 189 LEU A C 1
ATOM 1532 O O . LEU A 1 189 ? 52.129 13.911 -83.994 1.00 52.59 189 LEU A O 1
ATOM 1536 N N . SER A 1 190 ? 53.232 12.059 -83.458 1.00 50.81 190 SER A N 1
ATOM 1537 C CA . SER A 1 190 ? 54.521 12.674 -83.097 1.00 50.81 190 SER A CA 1
ATOM 1538 C C . SER A 1 190 ? 55.254 13.165 -84.341 1.00 50.81 190 SER A C 1
ATOM 1540 O O . SER A 1 190 ? 55.813 14.257 -84.336 1.00 50.81 190 SER A O 1
ATOM 1542 N N . SER A 1 191 ? 55.131 12.452 -85.468 1.00 54.41 191 SER A N 1
ATOM 1543 C CA . SER A 1 191 ? 55.478 13.029 -86.772 1.00 54.41 191 SER A CA 1
ATOM 1544 C C . SER A 1 191 ? 54.540 14.167 -87.207 1.00 54.41 191 SER A C 1
ATOM 1546 O O . SER A 1 191 ? 54.864 14.885 -88.147 1.00 54.41 191 SER A O 1
ATOM 1548 N N . SER A 1 192 ? 53.404 14.354 -86.523 1.00 53.28 192 SER A N 1
ATOM 1549 C CA . SER A 1 192 ? 52.387 15.371 -86.827 1.00 53.28 192 SER A CA 1
ATOM 1550 C C . SER A 1 192 ? 52.256 16.490 -85.774 1.00 53.28 192 SER A C 1
ATOM 1552 O O . SER A 1 192 ? 51.468 17.406 -85.992 1.00 53.28 192 SER A O 1
ATOM 1554 N N . PHE A 1 193 ? 52.978 16.463 -84.643 1.00 48.03 193 PHE A N 1
ATOM 1555 C CA . PHE A 1 193 ? 52.787 17.426 -83.548 1.00 48.03 193 PHE A CA 1
ATOM 1556 C C . PHE A 1 193 ? 54.083 17.784 -82.815 1.00 48.03 193 PHE A C 1
ATOM 1558 O O . PHE A 1 193 ? 54.807 16.935 -82.306 1.00 48.03 193 PHE A O 1
ATOM 1565 N N . SER A 1 194 ? 54.307 19.090 -82.684 1.00 51.53 194 SER A N 1
ATOM 1566 C CA . SER A 1 194 ? 55.570 19.702 -82.271 1.00 51.53 194 SER A CA 1
ATOM 1567 C C . SER A 1 194 ? 55.692 20.054 -80.777 1.00 51.53 194 SER A C 1
ATOM 1569 O O . SER A 1 194 ? 56.455 20.968 -80.477 1.00 51.53 194 SER A O 1
ATOM 1571 N N . ASN A 1 195 ? 54.963 19.437 -79.823 1.00 53.78 195 ASN A N 1
ATOM 1572 C CA . ASN A 1 195 ? 55.102 19.874 -78.415 1.00 53.78 195 ASN A CA 1
ATOM 1573 C C . ASN A 1 195 ? 54.886 18.811 -77.296 1.00 53.78 195 ASN A C 1
ATOM 1575 O O . ASN A 1 195 ? 53.738 18.502 -76.951 1.00 53.78 195 ASN A O 1
ATOM 1579 N N . PRO A 1 196 ? 55.971 18.297 -76.672 1.00 57.06 196 PRO A N 1
ATOM 1580 C CA . PRO A 1 196 ? 55.951 17.311 -75.578 1.00 57.06 196 PRO A CA 1
ATOM 1581 C C . PRO A 1 196 ? 55.298 17.768 -74.260 1.00 57.06 196 PRO A C 1
ATOM 1583 O O . PRO A 1 196 ? 54.831 16.926 -73.491 1.00 57.06 196 PRO A O 1
ATOM 1586 N N . ASP A 1 197 ? 55.236 19.075 -73.988 1.00 56.12 197 ASP A N 1
ATOM 1587 C CA . ASP A 1 197 ? 54.750 19.606 -72.701 1.00 56.12 197 ASP A CA 1
ATOM 1588 C C . ASP A 1 197 ? 53.257 19.315 -72.451 1.00 56.12 197 ASP A C 1
ATOM 1590 O O . ASP A 1 197 ? 52.841 19.028 -71.328 1.00 56.12 197 ASP A O 1
ATOM 1594 N N . SER A 1 198 ? 52.458 19.232 -73.518 1.00 59.34 198 SER A N 1
ATOM 1595 C CA . SER A 1 198 ? 51.009 18.988 -73.437 1.00 59.34 198 SER A CA 1
ATOM 1596 C C . SER A 1 198 ? 50.620 17.618 -72.854 1.00 59.34 198 SER A C 1
ATOM 1598 O O . SER A 1 198 ? 49.530 17.456 -72.294 1.00 59.34 198 SER A O 1
ATOM 1600 N N . LEU A 1 199 ? 51.500 16.617 -72.966 1.00 58.97 199 LEU A N 1
ATOM 1601 C CA . LEU A 1 199 ? 51.262 15.271 -72.440 1.00 58.97 199 LEU A CA 1
ATOM 1602 C C . LEU A 1 199 ? 51.607 15.189 -70.949 1.00 58.97 199 LEU A C 1
ATOM 1604 O O . LEU A 1 199 ? 50.894 14.541 -70.180 1.00 58.97 199 LEU A O 1
ATOM 1608 N N . LYS A 1 200 ? 52.651 15.910 -70.529 1.00 58.94 200 LYS A N 1
ATOM 1609 C CA . LYS A 1 200 ? 53.029 16.052 -69.121 1.00 58.94 200 LYS A CA 1
ATOM 1610 C C . LYS A 1 200 ? 51.923 16.752 -68.329 1.00 58.94 200 LYS A C 1
ATOM 1612 O O . LYS A 1 200 ? 51.555 16.263 -67.263 1.00 58.94 200 LYS A O 1
ATOM 1617 N N . ASP A 1 201 ? 51.323 17.795 -68.900 1.00 63.78 201 ASP A N 1
ATOM 1618 C CA . ASP A 1 201 ? 50.196 18.507 -68.290 1.00 63.78 201 ASP A CA 1
ATOM 1619 C C . ASP A 1 201 ? 48.951 17.619 -68.154 1.00 63.78 201 ASP A C 1
ATOM 1621 O O . ASP A 1 201 ? 48.256 17.666 -67.140 1.00 63.78 201 ASP A O 1
ATOM 1625 N N . ARG A 1 202 ? 48.664 16.743 -69.128 1.00 60.22 202 ARG A N 1
ATOM 1626 C CA . ARG A 1 202 ? 47.548 15.782 -69.019 1.00 60.22 202 ARG A CA 1
ATOM 1627 C C . ARG A 1 202 ? 47.767 14.739 -67.925 1.00 60.22 202 ARG A C 1
ATOM 1629 O O . ARG A 1 202 ? 46.814 14.413 -67.221 1.00 60.22 202 ARG A O 1
ATOM 1636 N N . ILE A 1 203 ? 48.992 14.238 -67.763 1.00 63.38 203 ILE A N 1
ATOM 1637 C CA . ILE A 1 203 ? 49.326 13.290 -66.689 1.00 63.38 203 ILE A CA 1
ATOM 1638 C C . ILE A 1 203 ? 49.246 13.981 -65.325 1.00 63.38 203 ILE A C 1
ATOM 1640 O O . ILE A 1 203 ? 48.660 13.416 -64.405 1.00 63.38 203 ILE A O 1
ATOM 1644 N N . HIS A 1 204 ? 49.755 15.211 -65.201 1.00 68.19 204 HIS A N 1
ATOM 1645 C CA . HIS A 1 204 ? 49.629 15.992 -63.967 1.00 68.19 204 HIS A CA 1
ATOM 1646 C C . HIS A 1 204 ? 48.161 16.234 -63.603 1.00 68.19 204 HIS A C 1
ATOM 1648 O O . HIS A 1 204 ? 47.758 15.966 -62.477 1.00 68.19 204 HIS A O 1
ATOM 1654 N N . ASN A 1 205 ? 47.332 16.619 -64.578 1.00 71.00 205 ASN A N 1
ATOM 1655 C CA . ASN A 1 205 ? 45.897 16.816 -64.367 1.00 71.00 205 ASN A CA 1
ATOM 1656 C C . ASN A 1 205 ? 45.167 15.524 -63.956 1.00 71.00 205 ASN A C 1
ATOM 1658 O O . ASN A 1 205 ? 44.257 15.570 -63.128 1.00 71.00 205 ASN A O 1
ATOM 1662 N N . ALA A 1 206 ? 45.548 14.368 -64.509 1.00 65.56 206 ALA A N 1
ATOM 1663 C CA . ALA A 1 206 ? 44.979 13.080 -64.109 1.00 65.56 206 ALA A CA 1
ATOM 1664 C C . ALA A 1 206 ? 45.390 12.692 -62.677 1.00 65.56 206 ALA A C 1
ATOM 1666 O O . ALA A 1 206 ? 44.561 12.197 -61.915 1.00 65.56 206 ALA A O 1
ATOM 1667 N N . LEU A 1 207 ? 46.641 12.959 -62.295 1.00 60.84 207 LEU A N 1
ATOM 1668 C CA . LEU A 1 207 ? 47.165 12.670 -60.960 1.00 60.84 207 LEU A CA 1
ATOM 1669 C C . LEU A 1 207 ? 46.554 13.603 -59.900 1.00 60.84 207 LEU A C 1
ATOM 1671 O O . LEU A 1 207 ? 46.147 13.141 -58.835 1.00 60.84 207 LEU A O 1
ATOM 1675 N N . ASP A 1 208 ? 46.361 14.878 -60.236 1.00 71.25 208 ASP A N 1
ATOM 1676 C CA . ASP A 1 208 ? 45.617 15.836 -59.412 1.00 71.25 208 ASP A CA 1
ATOM 1677 C C . ASP A 1 208 ? 44.144 15.443 -59.253 1.00 71.25 208 ASP A C 1
ATOM 1679 O O . ASP A 1 208 ? 43.572 15.600 -58.173 1.00 71.25 208 ASP A O 1
ATOM 1683 N N . LEU A 1 209 ? 43.510 14.898 -60.298 1.00 70.56 209 LEU A N 1
ATOM 1684 C CA . LEU A 1 209 ? 42.138 14.394 -60.207 1.00 70.56 209 LEU A CA 1
ATOM 1685 C C . LEU A 1 209 ? 42.042 13.183 -59.266 1.00 70.56 209 LEU A C 1
ATOM 1687 O O . LEU A 1 209 ? 41.084 13.081 -58.497 1.00 70.56 209 LEU A O 1
ATOM 1691 N N . VAL A 1 210 ? 43.028 12.282 -59.305 1.00 67.69 210 VAL A N 1
ATOM 1692 C CA . VAL A 1 210 ? 43.108 11.124 -58.402 1.00 67.69 210 VAL A CA 1
ATOM 1693 C C . VAL A 1 210 ? 43.334 11.575 -56.958 1.00 67.69 210 VAL A C 1
ATOM 1695 O O . VAL A 1 210 ? 42.596 11.137 -56.077 1.00 67.69 210 VAL A O 1
ATOM 1698 N N . ASN A 1 211 ? 44.254 12.513 -56.716 1.00 68.38 211 ASN A N 1
ATOM 1699 C CA . ASN A 1 211 ? 44.493 13.069 -55.381 1.00 68.38 211 ASN A CA 1
ATOM 1700 C C . ASN A 1 211 ? 43.246 13.764 -54.814 1.00 68.38 211 ASN A C 1
ATOM 1702 O O . ASN A 1 211 ? 42.851 13.488 -53.682 1.00 68.38 211 ASN A O 1
ATOM 1706 N N . LYS A 1 212 ? 42.552 14.582 -55.619 1.00 71.19 212 LYS A N 1
ATOM 1707 C CA . LYS A 1 212 ? 41.281 15.211 -55.212 1.00 71.19 212 LYS A CA 1
ATOM 1708 C C . LYS A 1 212 ? 40.213 14.176 -54.855 1.00 71.19 212 LYS A C 1
ATOM 1710 O O . LYS A 1 212 ? 39.479 14.353 -53.887 1.00 71.19 212 LYS A O 1
ATOM 1715 N N . ARG A 1 213 ? 40.120 13.072 -55.604 1.00 65.56 213 ARG A N 1
ATOM 1716 C CA . ARG A 1 213 ? 39.187 11.976 -55.281 1.00 65.56 213 ARG A CA 1
ATOM 1717 C C . ARG A 1 213 ? 39.578 11.232 -54.001 1.00 65.56 213 ARG A C 1
ATOM 1719 O O . ARG A 1 213 ? 38.692 10.841 -53.245 1.00 65.56 213 ARG A O 1
ATOM 1726 N N . GLN A 1 214 ? 40.870 11.064 -53.730 1.00 66.31 214 GLN A N 1
ATOM 1727 C CA . GLN A 1 214 ? 41.363 10.433 -52.504 1.00 66.31 214 GLN A CA 1
ATOM 1728 C C . GLN A 1 214 ? 41.060 11.278 -51.254 1.00 66.31 214 GLN A C 1
ATOM 1730 O O . GLN A 1 214 ? 40.710 10.731 -50.207 1.00 66.31 214 GLN A O 1
ATOM 1735 N N . GLU A 1 215 ? 41.107 12.604 -51.366 1.00 72.06 215 GLU A N 1
ATOM 1736 C CA . GLU A 1 215 ? 40.733 13.528 -50.288 1.00 72.06 215 GLU A CA 1
ATOM 1737 C C . GLU A 1 215 ? 39.223 13.475 -49.974 1.00 72.06 215 GLU A C 1
ATOM 1739 O O . GLU A 1 215 ? 38.816 13.376 -48.811 1.00 72.06 215 GLU A O 1
ATOM 1744 N N . VAL A 1 216 ? 38.377 13.408 -51.011 1.00 73.94 216 VAL A N 1
ATOM 1745 C CA . VAL A 1 216 ? 36.926 13.187 -50.855 1.00 73.94 216 VAL A CA 1
ATOM 1746 C C . VAL A 1 216 ? 36.637 11.839 -50.184 1.00 73.94 216 VAL A C 1
ATOM 1748 O O . VAL A 1 216 ? 35.814 11.768 -49.275 1.00 73.94 216 VAL A O 1
ATOM 1751 N N . LEU A 1 217 ? 37.338 10.768 -50.564 1.00 62.62 217 LEU A N 1
ATOM 1752 C CA . LEU A 1 217 ? 37.176 9.461 -49.917 1.00 62.62 217 LEU A CA 1
ATOM 1753 C C . LEU A 1 217 ? 37.621 9.480 -48.450 1.00 62.62 217 LEU A C 1
ATOM 1755 O O . LEU A 1 217 ? 36.958 8.889 -47.601 1.00 62.62 217 LEU A O 1
ATOM 1759 N N . THR A 1 218 ? 38.709 10.181 -48.134 1.00 75.56 218 THR A N 1
ATOM 1760 C CA . THR A 1 218 ? 39.241 10.270 -46.766 1.00 75.56 218 THR A CA 1
ATOM 1761 C C . THR A 1 218 ? 38.273 11.013 -45.840 1.00 75.56 218 THR A C 1
ATOM 1763 O O . THR A 1 218 ? 37.952 10.520 -44.758 1.00 75.56 218 THR A O 1
ATOM 1766 N N . SER A 1 219 ? 37.736 12.152 -46.289 1.00 70.88 219 SER A N 1
ATOM 1767 C CA . SER A 1 219 ? 36.716 12.904 -45.539 1.00 70.88 219 SER A CA 1
ATOM 1768 C C . SER A 1 219 ? 35.416 12.110 -45.364 1.00 70.88 219 SER A C 1
ATOM 1770 O O . SER A 1 219 ? 34.800 12.131 -44.298 1.00 70.88 219 SER A O 1
ATOM 1772 N N . PHE A 1 220 ? 35.026 11.330 -46.372 1.00 74.81 220 PHE A N 1
ATOM 1773 C CA . PHE A 1 220 ? 33.873 10.441 -46.281 1.00 74.81 220 PHE A CA 1
ATOM 1774 C C . PHE A 1 220 ? 34.066 9.310 -45.256 1.00 74.81 220 PHE A C 1
ATOM 1776 O O . PHE A 1 220 ? 33.135 9.000 -44.511 1.00 74.81 220 PHE A O 1
ATOM 1783 N N . TRP A 1 221 ? 35.267 8.725 -45.163 1.00 68.50 221 TRP A N 1
ATOM 1784 C CA . TRP A 1 221 ? 35.593 7.729 -44.135 1.00 68.50 221 TRP A CA 1
ATOM 1785 C C . TRP A 1 221 ? 35.591 8.316 -42.722 1.00 68.50 221 TRP A C 1
ATOM 1787 O O . TRP A 1 221 ? 35.049 7.690 -41.815 1.00 68.50 221 TRP A O 1
ATOM 1797 N N . GLN A 1 222 ? 36.110 9.533 -42.537 1.00 77.38 222 GLN A N 1
ATOM 1798 C CA . GLN A 1 222 ? 36.010 10.233 -41.251 1.00 77.38 222 GLN A CA 1
ATOM 1799 C C . GLN A 1 222 ? 34.556 10.486 -40.844 1.00 77.38 222 GLN A C 1
ATOM 1801 O O . GLN A 1 222 ? 34.186 10.249 -39.697 1.00 77.38 222 GLN A O 1
ATOM 1806 N N . ASN A 1 223 ? 33.707 10.912 -41.782 1.00 78.19 223 ASN A N 1
ATOM 1807 C CA . ASN A 1 223 ? 32.288 11.111 -41.496 1.00 78.19 223 ASN A CA 1
ATOM 1808 C C . ASN A 1 223 ? 31.582 9.807 -41.116 1.00 78.19 223 ASN A C 1
ATOM 1810 O O . ASN A 1 223 ? 30.759 9.811 -40.204 1.00 78.19 223 ASN A O 1
ATOM 1814 N N . LEU A 1 224 ? 31.915 8.688 -41.764 1.00 71.62 224 LEU A N 1
ATOM 1815 C CA . LEU A 1 224 ? 31.387 7.383 -41.372 1.00 71.62 224 LEU A CA 1
ATOM 1816 C C . LEU A 1 224 ? 31.808 6.962 -39.967 1.00 71.62 224 LEU A C 1
ATOM 1818 O O . LEU A 1 224 ? 30.979 6.430 -39.228 1.00 71.62 224 LEU A O 1
ATOM 1822 N N . ASP A 1 225 ? 33.081 7.150 -39.627 1.00 76.81 225 ASP A N 1
ATOM 1823 C CA . ASP A 1 225 ? 33.599 6.776 -38.314 1.00 76.81 225 ASP A CA 1
ATOM 1824 C C . ASP A 1 225 ? 32.923 7.608 -37.218 1.00 76.81 225 ASP A C 1
ATOM 1826 O O . ASP A 1 225 ? 32.435 7.068 -36.227 1.00 76.81 225 ASP A O 1
ATOM 1830 N N . ASN A 1 226 ? 32.727 8.905 -37.473 1.00 77.44 226 ASN A N 1
ATOM 1831 C CA . ASN A 1 226 ? 31.929 9.776 -36.612 1.00 77.44 226 ASN A CA 1
ATOM 1832 C C . ASN A 1 226 ? 30.480 9.282 -36.473 1.00 77.44 226 ASN A C 1
ATOM 1834 O O . ASN A 1 226 ? 29.959 9.211 -35.361 1.00 77.44 226 ASN A O 1
ATOM 1838 N N . LEU A 1 227 ? 29.837 8.883 -37.577 1.00 69.12 227 LEU A N 1
ATOM 1839 C CA . LEU A 1 227 ? 28.467 8.361 -37.554 1.00 69.12 227 LEU A CA 1
ATOM 1840 C C . LEU A 1 227 ? 28.363 7.029 -36.795 1.00 69.12 227 LEU A C 1
ATOM 1842 O O . LEU A 1 227 ? 27.330 6.724 -36.200 1.00 69.12 227 LEU A O 1
ATOM 1846 N N . LYS A 1 228 ? 29.413 6.203 -36.842 1.00 72.06 228 LYS A N 1
ATOM 1847 C CA . LYS A 1 228 ? 29.512 4.957 -36.075 1.00 72.06 228 LYS A CA 1
ATOM 1848 C C . LYS A 1 228 ? 29.668 5.251 -34.583 1.00 72.06 228 LYS A C 1
ATOM 1850 O O . LYS A 1 228 ? 28.915 4.692 -33.793 1.00 72.06 228 LYS A O 1
ATOM 1855 N N . ASN A 1 229 ? 30.574 6.154 -34.217 1.00 77.31 229 ASN A N 1
ATOM 1856 C CA . ASN A 1 229 ? 30.803 6.542 -32.826 1.00 77.31 229 ASN A CA 1
ATOM 1857 C C . ASN A 1 229 ? 29.545 7.163 -32.196 1.00 77.31 229 ASN A C 1
ATOM 1859 O O . ASN A 1 229 ? 29.213 6.853 -31.052 1.00 77.31 229 ASN A O 1
ATOM 1863 N N . GLU A 1 230 ? 28.800 7.980 -32.948 1.00 74.00 230 GLU A N 1
ATOM 1864 C CA . GLU A 1 230 ? 27.525 8.525 -32.474 1.00 74.00 230 GLU A CA 1
ATOM 1865 C C . GLU A 1 230 ? 26.469 7.422 -32.297 1.00 74.00 230 GLU A C 1
ATOM 1867 O O . GLU A 1 230 ? 25.821 7.369 -31.256 1.00 74.00 230 GLU A O 1
ATOM 1872 N N . ALA A 1 231 ? 26.346 6.478 -33.239 1.00 68.38 231 ALA A N 1
ATOM 1873 C CA . ALA A 1 231 ? 25.432 5.340 -33.090 1.00 68.38 231 ALA A CA 1
ATOM 1874 C C . ALA A 1 231 ? 25.773 4.470 -31.864 1.00 68.38 231 ALA A C 1
ATOM 1876 O O . ALA A 1 231 ? 24.885 4.031 -31.134 1.00 68.38 231 ALA A O 1
ATOM 1877 N N . GLU A 1 232 ? 27.059 4.252 -31.594 1.00 72.81 232 GLU A N 1
ATOM 1878 C CA . GLU A 1 232 ? 27.528 3.463 -30.451 1.00 72.81 232 GLU A CA 1
ATOM 1879 C C . GLU A 1 232 ? 27.255 4.175 -29.115 1.00 72.81 232 GLU A C 1
ATOM 1881 O O . GLU A 1 232 ? 26.846 3.550 -28.132 1.00 72.81 232 GLU A O 1
ATOM 1886 N N . LYS A 1 233 ? 27.368 5.508 -29.099 1.00 76.00 233 LYS A N 1
ATOM 1887 C CA . LYS A 1 233 ? 26.977 6.349 -27.964 1.00 76.00 233 LYS A CA 1
ATOM 1888 C C . LYS A 1 233 ? 25.465 6.322 -27.718 1.00 76.00 233 LYS A C 1
ATOM 1890 O O . LYS A 1 233 ? 25.056 6.163 -26.568 1.00 76.00 233 LYS A O 1
ATOM 1895 N N . GLN A 1 234 ? 24.650 6.438 -28.769 1.00 68.19 234 GLN A N 1
ATOM 1896 C CA . GLN A 1 234 ? 23.186 6.356 -28.673 1.00 68.19 234 GLN A CA 1
ATOM 1897 C C . GLN A 1 234 ? 22.740 4.992 -28.133 1.00 68.19 234 GLN A C 1
ATOM 1899 O O . GLN A 1 234 ? 21.976 4.939 -27.171 1.00 68.19 234 GLN A O 1
ATOM 1904 N N . LYS A 1 235 ? 23.329 3.896 -28.625 1.00 69.38 235 LYS A N 1
ATOM 1905 C CA . LYS A 1 235 ? 23.100 2.544 -28.093 1.00 69.38 235 LYS A CA 1
ATOM 1906 C C . LYS A 1 235 ? 23.451 2.436 -26.604 1.00 69.38 235 LYS A C 1
ATOM 1908 O O . LYS A 1 235 ? 22.731 1.814 -25.827 1.00 69.38 235 LYS A O 1
ATOM 1913 N N . GLY A 1 236 ? 24.550 3.062 -26.176 1.00 77.38 236 GLY A N 1
ATOM 1914 C CA . GLY A 1 236 ? 24.934 3.122 -24.764 1.00 77.38 236 GLY A CA 1
ATOM 1915 C C . GLY A 1 236 ? 23.923 3.872 -23.887 1.00 77.38 236 GLY A C 1
ATOM 1916 O O . GLY A 1 236 ? 23.655 3.447 -22.763 1.00 77.38 236 GLY A O 1
ATOM 1917 N N . LEU A 1 237 ? 23.342 4.965 -24.393 1.00 77.94 237 LEU A N 1
ATOM 1918 C CA . LEU A 1 237 ? 22.275 5.703 -23.708 1.00 77.94 237 LEU A CA 1
ATOM 1919 C C . LEU A 1 237 ? 20.977 4.891 -23.644 1.00 77.94 237 LEU A C 1
ATOM 1921 O O . LEU A 1 237 ? 20.358 4.841 -22.581 1.00 77.94 237 LEU A O 1
ATOM 1925 N N . LEU A 1 238 ? 20.608 4.208 -24.731 1.00 73.88 238 LEU A N 1
ATOM 1926 C CA . LEU A 1 238 ? 19.434 3.338 -24.770 1.00 73.88 238 LEU A CA 1
ATOM 1927 C C . LEU A 1 238 ? 19.554 2.184 -23.770 1.00 73.88 238 LEU A C 1
ATOM 1929 O O . LEU A 1 238 ? 18.613 1.914 -23.024 1.00 73.88 238 LEU A O 1
ATOM 1933 N N . ASN A 1 239 ? 20.728 1.554 -23.690 1.00 78.31 239 ASN A N 1
ATOM 1934 C CA . ASN A 1 239 ? 20.994 0.495 -22.717 1.00 78.31 239 ASN A CA 1
ATOM 1935 C C . ASN A 1 239 ? 20.829 0.997 -21.277 1.00 78.31 239 ASN A C 1
ATOM 1937 O O . ASN A 1 239 ? 20.137 0.357 -20.488 1.00 78.31 239 ASN A O 1
ATOM 1941 N N . LYS A 1 240 ? 21.399 2.165 -20.946 1.00 82.12 240 LYS A N 1
ATOM 1942 C CA . LYS A 1 240 ? 21.236 2.782 -19.618 1.00 82.12 240 LYS A CA 1
ATOM 1943 C C . LYS A 1 240 ? 19.776 3.103 -19.312 1.00 82.12 240 LYS A C 1
ATOM 1945 O O . LYS A 1 240 ? 19.281 2.743 -18.252 1.00 82.12 240 LYS A O 1
ATOM 1950 N N . SER A 1 241 ? 19.065 3.714 -20.260 1.00 73.00 241 SER A N 1
ATOM 1951 C CA . SER A 1 241 ? 17.639 4.014 -20.098 1.00 73.00 241 SER A CA 1
ATOM 1952 C C . SER A 1 241 ? 16.798 2.745 -19.933 1.00 73.00 241 SER A C 1
ATOM 1954 O O . SER A 1 241 ? 15.804 2.770 -19.213 1.00 73.00 241 SER A O 1
ATOM 1956 N N . THR A 1 242 ? 17.177 1.643 -20.585 1.00 76.50 242 THR A N 1
ATOM 1957 C CA . THR A 1 242 ? 16.509 0.338 -20.459 1.00 76.50 242 THR A CA 1
ATOM 1958 C C . THR A 1 242 ? 16.752 -0.278 -19.083 1.00 76.50 242 THR A C 1
ATOM 1960 O O . THR A 1 242 ? 15.828 -0.817 -18.473 1.00 76.50 242 THR A O 1
ATOM 1963 N N . GLU A 1 243 ? 17.975 -0.173 -18.561 1.00 82.94 243 GLU A N 1
ATOM 1964 C CA . GLU A 1 243 ? 18.314 -0.612 -17.208 1.00 82.94 243 GLU A CA 1
ATOM 1965 C C . GLU A 1 243 ? 17.543 0.190 -16.150 1.00 82.94 243 GLU A C 1
ATOM 1967 O O . GLU A 1 243 ? 16.883 -0.404 -15.295 1.00 82.94 243 GLU A O 1
ATOM 1972 N N . ASP A 1 244 ? 17.509 1.519 -16.272 1.00 82.69 244 ASP A N 1
ATOM 1973 C CA . ASP A 1 244 ? 16.726 2.397 -15.395 1.00 82.69 244 ASP A CA 1
ATOM 1974 C C . ASP A 1 244 ? 15.225 2.060 -15.432 1.00 82.69 244 ASP A C 1
ATOM 1976 O O . ASP A 1 244 ? 14.559 2.028 -14.391 1.00 82.69 244 ASP A O 1
ATOM 1980 N N . LEU A 1 245 ? 14.685 1.767 -16.620 1.00 79.94 245 LEU A N 1
ATOM 1981 C CA . LEU A 1 245 ? 13.300 1.322 -16.792 1.00 79.94 245 LEU A CA 1
ATOM 1982 C C . LEU A 1 245 ? 13.033 0.010 -16.052 1.00 79.94 245 LEU A C 1
ATOM 1984 O O . LEU A 1 245 ? 12.043 -0.097 -15.328 1.00 79.94 245 LEU A O 1
ATOM 1988 N N . ASN A 1 246 ? 13.928 -0.970 -16.187 1.00 83.81 246 ASN A N 1
ATOM 1989 C CA . ASN A 1 246 ? 13.812 -2.251 -15.493 1.00 83.81 246 ASN A CA 1
ATOM 1990 C C . ASN A 1 246 ? 13.858 -2.078 -13.971 1.00 83.81 246 ASN A C 1
ATOM 1992 O O . ASN A 1 246 ? 13.055 -2.680 -13.255 1.00 83.81 246 ASN A O 1
ATOM 1996 N N . VAL A 1 247 ? 14.743 -1.215 -13.463 1.00 88.81 247 VAL A N 1
ATOM 1997 C CA . VAL A 1 247 ? 14.808 -0.888 -12.032 1.00 88.81 247 VAL A CA 1
ATOM 1998 C C . VAL A 1 247 ? 13.494 -0.263 -11.560 1.00 88.81 247 VAL A C 1
ATOM 2000 O O . VAL A 1 247 ? 12.924 -0.725 -10.569 1.00 88.81 247 VAL A O 1
ATOM 2003 N N . ARG A 1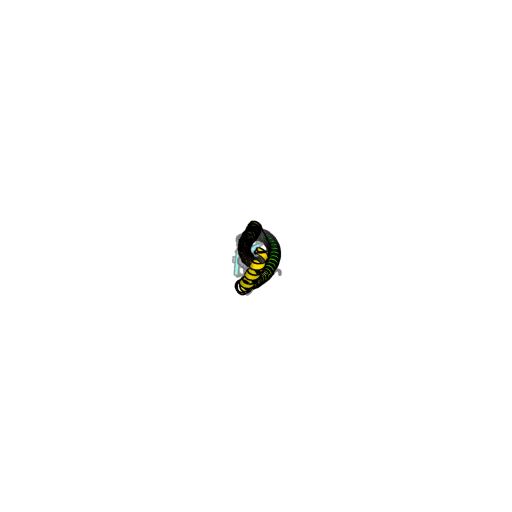 248 ? 12.964 0.735 -12.280 1.00 78.81 248 ARG A N 1
ATOM 2004 C CA . ARG A 1 248 ? 11.677 1.371 -11.942 1.00 78.81 248 ARG A CA 1
ATOM 2005 C C . ARG A 1 248 ? 10.511 0.389 -11.994 1.00 78.81 248 ARG A C 1
ATOM 2007 O O . ARG A 1 248 ? 9.649 0.428 -11.119 1.00 78.81 248 ARG A O 1
ATOM 2014 N N . LYS A 1 249 ? 10.495 -0.516 -12.973 1.00 79.12 249 LYS A N 1
ATOM 2015 C CA . LYS A 1 249 ? 9.478 -1.567 -13.101 1.00 79.12 249 LYS A CA 1
ATOM 2016 C C . LYS A 1 249 ? 9.497 -2.514 -11.903 1.00 79.12 249 LYS A C 1
ATOM 2018 O O . LYS A 1 249 ? 8.449 -2.773 -11.313 1.00 79.12 249 LYS A O 1
ATOM 2023 N N . ASN A 1 250 ? 10.683 -2.953 -11.487 1.00 87.12 250 ASN A N 1
ATOM 2024 C CA . ASN A 1 250 ? 10.848 -3.791 -10.299 1.00 87.12 250 ASN A CA 1
ATOM 2025 C C . ASN A 1 250 ? 10.411 -3.061 -9.021 1.00 87.12 250 ASN A C 1
ATOM 2027 O O . ASN A 1 250 ? 9.708 -3.635 -8.190 1.00 87.12 250 ASN A O 1
ATOM 2031 N N . GLN A 1 251 ? 10.775 -1.784 -8.872 1.00 85.94 251 GLN A N 1
ATOM 2032 C CA . GLN A 1 251 ? 10.327 -0.959 -7.746 1.00 85.94 251 GLN A CA 1
ATOM 2033 C C . GLN A 1 251 ? 8.802 -0.818 -7.724 1.00 85.94 251 GLN A C 1
ATOM 2035 O O . GLN A 1 251 ? 8.196 -1.011 -6.674 1.00 85.94 251 GLN A O 1
ATOM 2040 N N . CYS A 1 252 ? 8.175 -0.554 -8.875 1.00 83.25 252 CYS A N 1
ATOM 2041 C CA . CYS A 1 252 ? 6.720 -0.489 -9.007 1.00 83.25 252 CYS A CA 1
ATOM 2042 C C . CYS A 1 252 ? 6.062 -1.809 -8.569 1.00 83.25 252 CYS A C 1
ATOM 2044 O O . CYS A 1 252 ? 5.140 -1.801 -7.752 1.00 83.25 252 CYS A O 1
ATOM 2046 N N . GLN A 1 253 ? 6.580 -2.955 -9.020 1.00 84.19 253 GLN A N 1
ATOM 2047 C CA . GLN A 1 253 ? 6.084 -4.266 -8.589 1.00 84.19 253 GLN A CA 1
ATOM 2048 C C . GLN A 1 253 ? 6.214 -4.483 -7.077 1.00 84.19 253 GLN A C 1
ATOM 2050 O O . GLN A 1 253 ? 5.255 -4.921 -6.444 1.00 84.19 253 GLN A O 1
ATOM 2055 N N . GLN A 1 254 ? 7.354 -4.137 -6.477 1.00 87.25 254 GLN A N 1
ATOM 2056 C CA . GLN A 1 254 ? 7.529 -4.238 -5.024 1.00 87.25 254 GLN A CA 1
ATOM 2057 C C . GLN A 1 254 ? 6.535 -3.350 -4.271 1.00 87.25 254 GLN A C 1
ATOM 2059 O O . GLN A 1 254 ? 5.926 -3.793 -3.299 1.00 87.25 254 GLN A O 1
ATOM 2064 N N . THR A 1 255 ? 6.310 -2.120 -4.741 1.00 83.31 255 THR A N 1
ATOM 2065 C CA . THR A 1 255 ? 5.321 -1.224 -4.132 1.00 83.31 255 THR A CA 1
ATOM 2066 C C . THR A 1 255 ? 3.887 -1.729 -4.285 1.00 83.31 255 THR A C 1
ATOM 2068 O O . THR A 1 255 ? 3.106 -1.562 -3.354 1.00 83.31 255 THR A O 1
ATOM 2071 N N . LYS A 1 256 ? 3.544 -2.406 -5.393 1.00 78.19 256 LYS A N 1
ATOM 2072 C CA . LYS A 1 256 ? 2.236 -3.065 -5.560 1.00 78.19 256 LYS A CA 1
ATOM 2073 C C . LYS A 1 256 ? 2.027 -4.186 -4.546 1.00 78.19 256 LYS A C 1
ATOM 2075 O O . LYS A 1 256 ? 0.955 -4.276 -3.959 1.00 78.19 256 LYS A O 1
ATOM 2080 N N . ILE A 1 257 ? 3.046 -5.020 -4.327 1.00 89.69 257 ILE A N 1
ATOM 2081 C CA . ILE A 1 257 ? 2.990 -6.100 -3.330 1.00 89.69 257 ILE A CA 1
ATOM 2082 C C . ILE A 1 257 ? 2.806 -5.505 -1.930 1.00 89.69 257 ILE A C 1
ATOM 2084 O O . ILE A 1 257 ? 1.871 -5.875 -1.229 1.00 89.69 257 ILE A O 1
ATOM 2088 N N . ALA A 1 258 ? 3.620 -4.511 -1.564 1.00 87.25 258 ALA A N 1
ATOM 2089 C CA . ALA A 1 258 ? 3.510 -3.845 -0.268 1.00 87.25 258 ALA A CA 1
ATOM 2090 C C . ALA A 1 258 ? 2.143 -3.167 -0.059 1.00 87.25 258 ALA A C 1
ATOM 2092 O O . ALA A 1 258 ? 1.619 -3.154 1.054 1.00 87.25 258 ALA A O 1
ATOM 2093 N N . LEU A 1 259 ? 1.550 -2.610 -1.121 1.00 87.19 259 LEU A N 1
ATOM 2094 C CA . LEU A 1 259 ? 0.207 -2.040 -1.070 1.00 87.19 259 LEU A CA 1
ATOM 2095 C C . LEU A 1 259 ? -0.855 -3.120 -0.819 1.00 87.19 259 LEU A C 1
ATOM 2097 O O . LEU A 1 259 ? -1.729 -2.919 0.022 1.00 87.19 259 LEU A O 1
ATOM 2101 N N . ALA A 1 260 ? -0.770 -4.261 -1.507 1.00 87.12 260 ALA A N 1
ATOM 2102 C CA . ALA A 1 260 ? -1.686 -5.383 -1.302 1.00 87.12 260 ALA A CA 1
ATOM 2103 C C . ALA A 1 260 ? -1.602 -5.935 0.133 1.00 87.12 260 ALA A C 1
ATOM 2105 O O . ALA A 1 260 ? -2.634 -6.192 0.758 1.00 87.12 260 ALA A O 1
ATOM 2106 N N . ASP A 1 261 ? -0.391 -6.042 0.685 1.00 89.00 261 ASP A N 1
ATOM 2107 C CA . ASP A 1 261 ? -0.176 -6.457 2.074 1.00 89.00 261 ASP A CA 1
ATOM 2108 C C . ASP A 1 261 ? -0.789 -5.449 3.059 1.00 89.00 261 ASP A C 1
ATOM 2110 O O . ASP A 1 261 ? -1.534 -5.834 3.964 1.00 89.00 261 ASP A O 1
ATOM 2114 N N . ALA A 1 262 ? -0.571 -4.146 2.842 1.00 85.00 262 ALA A N 1
ATOM 2115 C CA . ALA A 1 262 ? -1.161 -3.093 3.668 1.00 85.00 262 ALA A CA 1
ATOM 2116 C C . ALA A 1 262 ? -2.701 -3.080 3.597 1.00 85.00 262 ALA A C 1
ATOM 2118 O O . ALA A 1 262 ? -3.369 -2.882 4.612 1.00 85.00 262 ALA A O 1
ATOM 2119 N N . GLN A 1 263 ? -3.291 -3.335 2.422 1.00 84.44 263 GLN A N 1
ATOM 2120 C CA . GLN A 1 263 ? -4.744 -3.478 2.271 1.00 84.44 263 GLN A CA 1
ATOM 2121 C C . GLN A 1 263 ? -5.281 -4.682 3.054 1.00 84.44 263 GLN A C 1
ATOM 2123 O O . GLN A 1 263 ? -6.334 -4.588 3.696 1.00 84.44 263 GLN A O 1
ATOM 2128 N N . ALA A 1 264 ? -4.578 -5.817 3.003 1.00 86.50 264 ALA A N 1
ATOM 2129 C CA . ALA A 1 264 ? -4.950 -7.017 3.740 1.00 86.50 264 ALA A CA 1
ATOM 2130 C C . ALA A 1 264 ? -4.886 -6.783 5.258 1.00 86.50 264 ALA A C 1
ATOM 2132 O O . ALA A 1 264 ? -5.826 -7.144 5.973 1.00 86.50 264 ALA A O 1
ATOM 2133 N N . GLU A 1 265 ? -3.836 -6.115 5.738 1.00 88.06 265 GLU A N 1
ATOM 2134 C CA . GLU A 1 265 ? -3.689 -5.740 7.145 1.00 88.06 265 GLU A CA 1
ATOM 2135 C C . GLU A 1 265 ? -4.802 -4.784 7.592 1.00 88.06 265 GLU A C 1
ATOM 2137 O O . GLU A 1 265 ? -5.469 -5.031 8.599 1.00 88.06 265 GLU A O 1
ATOM 2142 N N . LEU A 1 266 ? -5.097 -3.749 6.801 1.00 87.25 266 LEU A N 1
ATOM 2143 C CA . LEU A 1 266 ? -6.162 -2.793 7.099 1.00 87.25 266 LEU A CA 1
ATOM 2144 C C . LEU A 1 266 ? -7.536 -3.482 7.161 1.00 87.25 266 LEU A C 1
ATOM 2146 O O . LEU A 1 266 ? -8.356 -3.191 8.038 1.00 87.25 266 LEU A O 1
ATOM 2150 N N . LYS A 1 267 ? -7.795 -4.452 6.275 1.00 86.94 267 LYS A N 1
ATOM 2151 C CA . LYS A 1 267 ? -9.014 -5.275 6.312 1.00 86.94 267 LYS A CA 1
ATOM 2152 C C . LYS A 1 267 ? -9.089 -6.134 7.578 1.00 86.94 267 LYS A C 1
ATOM 2154 O O . LYS A 1 267 ? -10.169 -6.242 8.163 1.00 86.94 267 LYS A O 1
ATOM 2159 N N . ALA A 1 268 ? -7.973 -6.715 8.015 1.00 88.69 268 ALA A N 1
ATOM 2160 C CA . ALA A 1 268 ? -7.908 -7.472 9.263 1.00 88.69 268 ALA A CA 1
ATOM 2161 C C . ALA A 1 268 ? -8.173 -6.572 10.483 1.00 88.69 268 ALA A C 1
ATOM 2163 O O . ALA A 1 268 ? -9.016 -6.907 11.317 1.00 88.69 268 ALA A O 1
ATOM 2164 N N . GLN A 1 269 ? -7.549 -5.390 10.539 1.00 84.88 269 GLN A N 1
ATOM 2165 C CA . GLN A 1 269 ? -7.764 -4.405 11.603 1.00 84.88 269 GLN A CA 1
ATOM 2166 C C . GLN A 1 269 ? -9.223 -3.921 11.657 1.00 84.88 269 GLN A C 1
ATOM 2168 O O . GLN A 1 269 ? -9.811 -3.878 12.737 1.00 84.88 269 GLN A O 1
ATOM 2173 N N . ARG A 1 270 ? -9.868 -3.664 10.506 1.00 82.94 270 ARG A N 1
ATOM 2174 C CA . ARG A 1 270 ? -11.318 -3.374 10.437 1.00 82.94 270 ARG A CA 1
ATOM 2175 C C . ARG A 1 270 ? -12.169 -4.506 11.017 1.00 82.94 270 ARG A C 1
ATOM 2177 O O . ARG A 1 270 ? -13.170 -4.242 11.681 1.00 82.94 270 ARG A O 1
ATOM 2184 N N . GLY A 1 271 ? -11.791 -5.759 10.766 1.00 83.56 271 GLY A N 1
ATOM 2185 C CA . GLY A 1 271 ? -12.467 -6.928 11.331 1.00 83.56 271 GLY A CA 1
ATOM 2186 C C . GLY A 1 271 ? -12.366 -6.987 12.856 1.00 83.56 271 GLY A C 1
ATOM 2187 O O . GLY A 1 271 ? -13.372 -7.215 13.528 1.00 83.56 271 GLY A O 1
ATOM 2188 N N . ILE A 1 272 ? -11.174 -6.725 13.399 1.00 87.38 272 ILE A N 1
ATOM 2189 C CA . ILE A 1 272 ? -10.928 -6.669 14.848 1.00 87.38 272 ILE A CA 1
ATOM 2190 C C . ILE A 1 272 ? -11.726 -5.529 15.485 1.00 87.38 272 ILE A C 1
ATOM 2192 O O . ILE A 1 272 ? -12.411 -5.753 16.481 1.00 87.38 272 ILE A O 1
ATOM 2196 N N . LEU A 1 273 ? -11.701 -4.341 14.878 1.00 86.12 273 LEU A N 1
ATOM 2197 C CA . LEU A 1 273 ? -12.453 -3.183 15.352 1.00 86.12 273 LEU A CA 1
ATOM 2198 C C . LEU A 1 273 ? -13.953 -3.489 15.421 1.00 86.12 273 LEU A C 1
ATOM 2200 O O . LEU A 1 273 ? -14.574 -3.268 16.454 1.00 86.12 273 LEU A O 1
ATOM 2204 N N . LYS A 1 274 ? -14.526 -4.090 14.372 1.00 87.44 274 LYS A N 1
ATOM 2205 C CA . LYS A 1 274 ? -15.944 -4.479 14.356 1.00 87.44 274 LYS A CA 1
ATOM 2206 C C . LYS A 1 274 ? -16.288 -5.477 15.467 1.00 87.44 274 LYS A C 1
ATOM 2208 O O . LYS A 1 274 ? -17.372 -5.427 16.045 1.00 87.44 274 LYS A O 1
ATOM 2213 N N . LEU A 1 275 ? -15.375 -6.399 15.774 1.00 86.94 275 LEU A N 1
ATOM 2214 C CA . LEU A 1 275 ? -15.548 -7.345 16.875 1.00 86.94 275 LEU A CA 1
ATOM 2215 C C . LEU A 1 275 ? -15.503 -6.635 18.236 1.00 86.94 275 LEU A C 1
ATOM 2217 O O . LEU A 1 275 ? -16.320 -6.935 19.104 1.00 86.94 275 LEU A O 1
ATOM 2221 N N . GLN A 1 276 ? -14.605 -5.666 18.412 1.00 83.00 276 GLN A N 1
ATOM 2222 C CA . GLN A 1 276 ? -14.543 -4.847 19.623 1.00 83.00 276 GLN A CA 1
ATOM 2223 C C . GLN A 1 276 ? -15.778 -3.960 19.789 1.00 83.00 276 GLN A C 1
ATOM 2225 O O . GLN A 1 276 ? -16.343 -3.928 20.877 1.00 83.00 276 GLN A O 1
ATOM 2230 N N . GLU A 1 277 ? -16.256 -3.321 18.721 1.00 80.12 277 GLU A N 1
ATOM 2231 C CA . GLU A 1 277 ? -17.508 -2.559 18.729 1.00 80.12 277 GLU A CA 1
ATOM 2232 C C . GLU A 1 277 ? -18.698 -3.432 19.134 1.00 80.12 277 GLU A C 1
ATOM 2234 O O . GLU A 1 277 ? -19.485 -3.038 19.993 1.00 80.12 277 GLU A O 1
ATOM 2239 N N . ASN A 1 278 ? -18.808 -4.643 18.576 1.00 85.62 278 ASN A N 1
ATOM 2240 C CA . ASN A 1 278 ? -19.853 -5.594 18.956 1.00 85.62 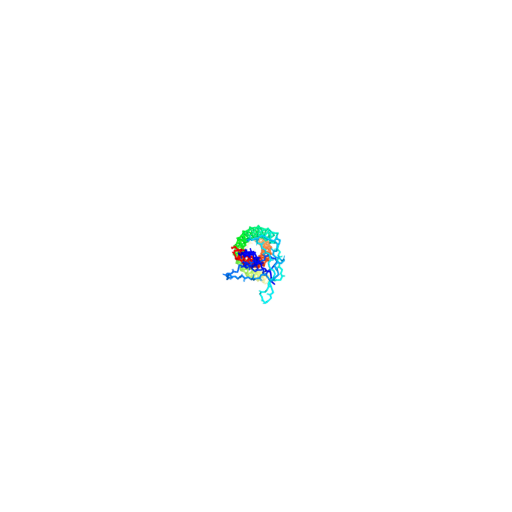278 ASN A CA 1
ATOM 2241 C C . ASN A 1 278 ? -19.747 -5.999 20.433 1.00 85.62 278 ASN A C 1
ATOM 2243 O O . ASN A 1 278 ? -20.757 -6.042 21.135 1.00 85.62 278 ASN A O 1
ATOM 2247 N N . ASN A 1 279 ? -18.536 -6.268 20.927 1.00 82.25 279 ASN A N 1
ATOM 2248 C CA . ASN A 1 279 ? -18.313 -6.602 22.334 1.00 82.25 279 ASN A CA 1
ATOM 2249 C C . ASN A 1 279 ? -18.665 -5.431 23.263 1.00 82.25 279 ASN A C 1
ATOM 2251 O O . ASN A 1 279 ? -19.250 -5.653 24.326 1.00 82.25 279 ASN A O 1
ATOM 2255 N N . MET A 1 280 ? -18.360 -4.193 22.864 1.00 83.38 280 MET A N 1
ATOM 2256 C CA . MET A 1 280 ? -18.770 -3.003 23.609 1.00 83.38 280 MET A CA 1
ATOM 2257 C C . MET A 1 280 ? -20.286 -2.835 23.585 1.00 83.38 280 MET A C 1
ATOM 2259 O O . MET A 1 280 ? -20.882 -2.670 24.642 1.00 83.38 280 MET A O 1
ATOM 2263 N N . ALA A 1 281 ? -20.936 -2.970 22.428 1.00 82.00 281 ALA A N 1
ATOM 2264 C CA . ALA A 1 281 ? -22.392 -2.894 22.328 1.00 82.00 281 ALA A CA 1
ATOM 2265 C C . ALA A 1 281 ? -23.082 -3.935 23.230 1.00 82.00 281 ALA A C 1
ATOM 2267 O O . ALA A 1 281 ? -24.016 -3.599 23.956 1.00 82.00 281 ALA A O 1
ATOM 2268 N N . MET A 1 282 ? -22.577 -5.173 23.255 1.00 83.69 282 MET A N 1
ATOM 2269 C CA . MET A 1 282 ? -23.056 -6.223 24.162 1.00 83.69 282 MET A CA 1
ATOM 2270 C C . MET A 1 282 ? -22.820 -5.876 25.637 1.00 83.69 282 MET A C 1
ATOM 2272 O O . MET A 1 282 ? -23.719 -6.051 26.458 1.00 83.69 282 MET A O 1
ATOM 2276 N N . SER A 1 283 ? -21.639 -5.356 25.983 1.00 78.00 283 SER A N 1
ATOM 2277 C CA . SER A 1 283 ? -21.321 -4.938 27.358 1.00 78.00 283 SER A CA 1
ATOM 2278 C C . SER A 1 283 ? -22.198 -3.769 27.811 1.00 78.00 283 SER A C 1
ATOM 2280 O O . SER A 1 283 ? -22.648 -3.739 28.953 1.00 78.00 283 SER A O 1
ATOM 2282 N N . ARG A 1 284 ? -22.512 -2.837 26.906 1.00 77.88 284 ARG A N 1
ATOM 2283 C CA . ARG A 1 284 ? -23.424 -1.721 27.160 1.00 77.88 284 ARG A CA 1
ATOM 2284 C C . ARG A 1 284 ? -24.848 -2.201 27.404 1.00 77.88 284 ARG A C 1
ATOM 2286 O O . ARG A 1 284 ? -25.438 -1.807 28.398 1.00 77.88 284 ARG A O 1
ATOM 2293 N N . MET A 1 285 ? -25.362 -3.117 26.579 1.00 80.81 285 MET A N 1
ATOM 2294 C CA . MET A 1 285 ? -26.674 -3.733 26.826 1.00 80.81 285 MET A CA 1
ATOM 2295 C C . MET A 1 285 ? -26.730 -4.442 28.185 1.00 80.81 285 MET A C 1
ATOM 2297 O O . MET A 1 285 ? -27.760 -4.407 28.849 1.00 80.81 285 MET A O 1
ATOM 2301 N N . GLN A 1 286 ? -25.634 -5.073 28.621 1.00 75.31 286 GLN A N 1
ATOM 2302 C CA . GLN A 1 286 ? -25.560 -5.701 29.943 1.00 75.31 286 GLN A CA 1
ATOM 2303 C C . GLN A 1 286 ? -25.537 -4.687 31.090 1.00 75.31 286 GLN A C 1
ATOM 2305 O O . GLN A 1 286 ? -26.114 -4.972 32.135 1.00 75.31 286 GLN A O 1
ATOM 2310 N N . LEU A 1 287 ? -24.880 -3.537 30.914 1.00 73.56 287 LEU A N 1
ATOM 2311 C CA . LEU A 1 287 ? -24.898 -2.448 31.894 1.00 73.56 287 LEU A CA 1
ATOM 2312 C C . LEU A 1 287 ? -26.281 -1.793 31.968 1.00 73.56 287 LEU A C 1
ATOM 2314 O O . LEU A 1 287 ? -26.785 -1.586 33.067 1.00 73.56 287 LEU A O 1
ATOM 2318 N N . ASP A 1 288 ? -26.916 -1.540 30.823 1.00 72.69 288 ASP A N 1
ATOM 2319 C CA . ASP A 1 288 ? -28.255 -0.946 30.751 1.00 72.69 288 ASP A CA 1
ATOM 2320 C C . ASP A 1 288 ? -29.326 -1.890 31.327 1.00 72.69 288 ASP A C 1
ATOM 2322 O O . ASP A 1 288 ? -30.264 -1.436 31.969 1.00 72.69 288 ASP A O 1
ATOM 2326 N N . ALA A 1 289 ? -29.171 -3.210 31.166 1.00 69.75 289 ALA A N 1
ATOM 2327 C CA . ALA A 1 289 ? -30.069 -4.211 31.753 1.00 69.75 289 ALA A CA 1
ATOM 2328 C C . ALA A 1 289 ? -29.903 -4.397 33.278 1.00 69.75 289 ALA A C 1
ATOM 233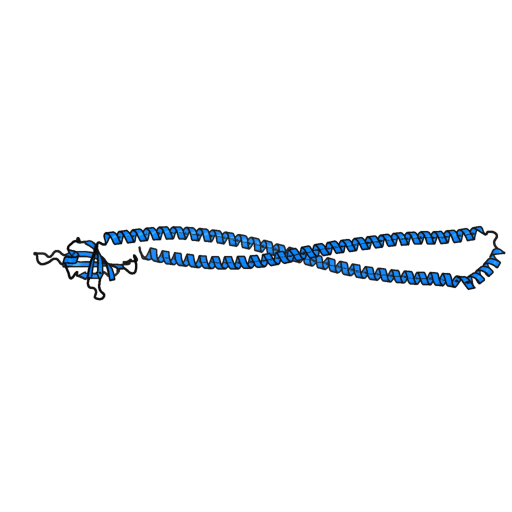0 O O . ALA A 1 289 ? -30.670 -5.147 33.883 1.00 69.75 289 ALA A O 1
ATOM 2331 N N . GLN A 1 290 ? -28.886 -3.778 33.890 1.00 59.12 290 GLN A N 1
ATOM 2332 C CA . GLN A 1 290 ? -28.661 -3.783 35.343 1.00 59.12 290 GLN A CA 1
ATOM 2333 C C . GLN A 1 290 ? -29.238 -2.542 36.049 1.00 59.12 290 GLN A C 1
ATOM 2335 O O . GLN A 1 290 ? -29.170 -2.477 37.279 1.00 59.12 290 GLN A O 1
ATOM 2340 N N . ILE A 1 291 ? -29.781 -1.581 35.291 1.00 50.53 291 ILE A N 1
ATOM 2341 C CA . ILE A 1 291 ? -30.465 -0.370 35.777 1.00 50.53 291 ILE A CA 1
ATOM 2342 C C . ILE A 1 291 ? -31.972 -0.632 35.832 1.00 50.53 291 ILE A C 1
ATOM 2344 O O . ILE A 1 291 ? -32.589 -0.224 36.841 1.00 50.53 291 ILE A O 1
#

Sequence (291 aa):
MQYLAELQKTQAAFGLGGNSSVRLLARNTGENIWQPITNEQVLQVQDSSQARDFKDGQMVIAEVTASNQVQSIQDASKKIVNILQAFSRSQDKYKSAEEEVEQWKQSLNFQSQELHRREQELEQKELDLENLEARRQEIEELEEKFARERIEIEQLRKSIEVERGQIEAKAAALTSDQVEHLKYLIGQLSSSFSNPDSLKDRIHNALDLVNKRQEVLTSFWQNLDNLKNEAEKQKGLLNKSTEDLNVRKNQCQQTKIALADAQAELKAQRGILKLQENNMAMSRMQLDAQI

pLDDT: mean 77.81, std 11.51, range [48.03, 93.62]

Secondary structure (DSSP, 8-state):
-EEEEEEEEEPPTTSS--EEEEEEEEEE-SSS-EEEEEEEEEEE-S-GGGGTTSPTT-EEEEEE-TTS-EEEEEE-HHHHHHHHHHHHHHHHHHHHHHHHHHHHHHHHHHHHHHHHHHHHHHHHHHHHHHHHHHHHHHHHHHHHHHHHHHHHHHHHHHHHHHHHHHHHHHHHHTTSHHHHHHHHHHHHHHTT---THHHHHHHHHHHHHHHHHHHHHHHHHHHHHHHHHHHHHHHHHHHHHHHHHHHHHHHHHHHHHHHHHHHHHHHHHHHHHHHHHHHHHHHHHHHHTT-

Foldseek 3Di:
DKFWWFKAWDDDDPPPDIWIKTWGAWDDPDPQFTAGDPDTDIATAPDVVQCVVDDHRATWIFDADPVRYTDHIGHCPVSVVVSVVVLVVLVVVLVVLVVVLVVLVVVLVVLVVVLVVLVVVLVVLVVVLVVLVVVLVVVVVVVVVVVVVVVVVVVVVVVVVVVVVVVVVVVVVCPDVVVVVVVVVCVVCVVVDDDPVVVVVVVVVVVVVVVVVVVVVVVVVVVVVVVVVVVVVVVVVSVVSVVVSVVSVVVSVVSVVVSVVSVVVSVVSVVVSVVSVVVSVVSVVSSVSSD